Protein 4PSD (pdb70)

GO terms:
  GO:0050525 cutinase activity (F, IDA)

Organism: Hypocrea jecorina (strain ATCC 56765 / BCRC 32924 / NRRL 11460 / Rut C-30) (NCBI:txid1344414)

Solvent-accessible surface area: 9400 Å² total; per-residue (Å²): 150,79,21,56,54,118,101,0,28,66,46,6,73,154,84,13,16,81,46,52,53,4,84,68,0,28,113,97,5,32,93,4,0,62,61,5,10,98,114,32,58,7,58,22,69,37,111,46,111,35,18,64,1,0,0,0,1,0,19,0,8,14,9,18,41,14,1,0,0,2,3,0,5,18,0,13,76,17,0,64,113,45,5,55,120,84,76,24,2,6,44,2,4,110,14,85,2,36,32,138,33,19,106,89,8,2,82,112,13,0,67,77,0,5,74,40,0,103,65,12,18,137,91,25,101,121,16,43,0,0,0,0,0,6,6,0,0,0,4,0,0,6,16,0,0,69,72,9,92,57,70,22,0,90,118,2,11,0,0,0,0,0,0,0,16,58,117,71,132,91,5,31,69,30,78,68,80,70,24,40,46,19,30,40,147,45,1,33,2,7,141,61,22,45,59,4,61,96,38,4,4,16,0,0,103,28,1,101,90,0,1,64,53,0,38,84,39,1,43,86,160,137,197

CATH classification: 3.40.50.1820

InterPro domains:
  IPR000675 Cutinase/acetylxylan esterase [PF01083] (78-244)
  IPR000675 Cutinase/acetylxylan esterase [SM01110] (77-247)
  IPR011150 Cutinase, monofunctional [PR00129] (99-109)
  IPR011150 Cutinase, monofunctional [PR00129] (151-170)
  IPR011150 Cutinase, monofunctional [PR00129] (210-235)
  IPR011150 Cutinase, monofunctional [PTHR48250] (1-244)
  IPR029058 Alpha/Beta hydrolase fold [G3DSA:3.40.50.1820] (31-248)
  IPR029058 Alpha/Beta hydrolase fold [SSF53474] (70-244)
  IPR043579 Cutinase, aspartate and histidine active sites [PS00931] (212-229)
  IPR043580 Cutinase, serine active site [PS00155] (154-166)

Radius of gyration: 16.07 Å; Cα contacts (8 Å, |Δi|>4): 458; chains: 1; bounding box: 39×46×27 Å

Secondary structure (DSSP, 8-state):
----HHHHHHHHHTT--TTSBHHHHHHHHHHHHHHHHHHHT--S--BPPP-SEEEEEE--TT-STTTTTTTHHHHHHHHHHHHTTS-EEEEE------HHHHHHT-HHHHHHHHHHHHHHHHH-TTSEEEEEEETHHHHHHHHHHHHS-HHHHTTEEEEEEES-TTTTSPPTTS-GGGEEEE--TT-GGGGT--B--GGGS-GGGGHHHHHHHHGGGG-TT--

Nearest PDB structures (foldseek):
  4pse-assembly2_B  TM=8.880E-01  e=3.667E-41  Trichoderma reesei QM6a
  3qpc-assembly1_A  TM=8.872E-01  e=1.372E-15  Fusarium solani
  3qpd-assembly1_A  TM=8.984E-01  e=6.863E-15  Aspergillus oryzae
  3dd5-assembly1_A  TM=9.029E-01  e=1.356E-14  Colletotrichum gloeosporioides
  3dea-assembly1_A  TM=8.756E-01  e=2.519E-14  Colletotrichum gloeosporioides

B-factor: mean 22.93, std 13.64, range [7.97, 93.46]

Foldseek 3Di:
DADDLVVLLVQLVVQQPAFAFCVVRQVSLQVSQVVSCVVRVQDQEFQFQAWLAEEEEQEAANAPYQHRRQARSLLQVLLCVLQPPTDYGYHGQPDNSHPVCLVVQCQVLLVSVLVVLVVSCVVCVNHAYEYEYAHVRLSSQLNVQVVDALVSQVSHLAYEYELHLCQPDARHSHDSLRYHYHHDDPQVSNVNGRGGHSSSRSNSVCSNVSSVSRVVSSDPPDD

Structure (mmCIF, N/CA/C/O backbone):
data_4PSD
#
_entry.id   4PSD
#
_cell.length_a   148.930
_cell.length_b   148.930
_cell.length_c   29.145
_cell.angle_alpha   90.00
_cell.angle_beta   90.00
_cell.angle_gamma   120.00
#
_symmetry.space_group_name_H-M   'P 61'
#
loop_
_entity.id
_entity.type
_entity.pdbx_description
1 polymer 'Carbohydrate esterase family 5'
2 water water
#
loop_
_atom_site.group_PDB
_atom_site.id
_atom_site.type_symbol
_atom_site.label_atom_id
_atom_site.label_alt_id
_atom_site.label_comp_id
_atom_site.label_asym_id
_atom_site.label_entity_id
_atom_site.label_seq_id
_atom_site.pdbx_PDB_ins_code
_atom_site.Cartn_x
_atom_site.Cartn_y
_atom_site.Cartn_z
_atom_site.occupancy
_atom_site.B_iso_or_equiv
_atom_site.auth_seq_id
_atom_site.auth_comp_id
_atom_site.auth_asym_id
_atom_site.auth_atom_id
_atom_site.pdbx_PDB_model_num
ATOM 1 N N . ASP A 1 30 ? 73.378 66.147 21.874 1.00 40.24 30 ASP A N 1
ATOM 2 C CA . ASP A 1 30 ? 72.707 66.607 20.662 1.00 40.29 30 ASP A CA 1
ATOM 3 C C . ASP A 1 30 ? 71.204 66.773 20.850 1.00 40.96 30 ASP A C 1
ATOM 4 O O . ASP A 1 30 ? 70.709 67.850 20.544 1.00 41.43 30 ASP A O 1
ATOM 6 N N . TRP A 1 31 ? 70.486 65.769 21.415 1.00 34.48 31 TRP A N 1
ATOM 7 C CA . TRP A 1 31 ? 69.047 65.945 21.677 1.00 32.10 31 TRP A CA 1
ATOM 8 C C . TRP A 1 31 ? 68.930 66.836 22.932 1.00 33.62 31 TRP A C 1
ATOM 9 O O . TRP A 1 31 ? 69.818 66.800 23.798 1.00 32.86 31 TRP A O 1
ATOM 20 N N . PRO A 1 32 ? 67.819 67.584 23.106 1.00 28.65 32 PRO A N 1
ATOM 21 C CA . PRO A 1 32 ? 67.648 68.370 24.339 1.00 27.86 32 PRO A CA 1
ATOM 22 C C . PRO A 1 32 ? 67.175 67.468 25.483 1.00 30.56 32 PRO A C 1
ATOM 23 O O . PRO A 1 32 ? 66.917 66.284 25.262 1.00 30.98 32 PRO A O 1
ATOM 27 N N . SER A 1 33 ? 66.999 68.033 26.691 1.00 26.18 33 SER A N 1
ATOM 28 C CA . SER A 1 33 ? 66.440 67.284 27.812 1.00 26.02 33 SER A CA 1
ATOM 29 C C . SER A 1 33 ? 64.922 67.145 27.524 1.00 29.90 33 SER A C 1
ATOM 30 O O . SER A 1 33 ? 64.401 67.845 26.644 1.00 28.50 33 SER A O 1
ATOM 33 N N . ILE A 1 34 ? 64.216 66.265 28.252 1.00 28.40 34 ILE A N 1
ATOM 34 C CA . ILE A 1 34 ? 62.763 66.128 28.060 1.00 28.46 34 ILE A CA 1
ATOM 35 C C . ILE A 1 34 ? 62.072 67.469 28.397 1.00 31.59 34 ILE A C 1
ATOM 36 O O . ILE A 1 34 ? 61.201 67.910 27.643 1.00 29.96 34 ILE A O 1
ATOM 41 N N . ASN A 1 35 ? 62.540 68.153 29.463 1.00 29.38 35 ASN A N 1
ATOM 42 C CA . ASN A 1 35 ? 62.013 69.459 29.884 1.00 29.32 35 ASN A CA 1
ATOM 43 C C . ASN A 1 35 ? 62.119 70.511 28.773 1.00 30.93 35 ASN A C 1
ATOM 44 O O . ASN A 1 35 ? 61.126 71.177 28.481 1.00 30.85 35 ASN A O 1
ATOM 49 N N . GLU A 1 36 ? 63.294 70.614 28.113 1.00 27.10 36 GLU A N 1
ATOM 50 C CA . GLU A 1 36 ? 63.523 71.548 27.005 1.00 26.76 36 GLU A CA 1
ATOM 51 C C . GLU A 1 36 ? 62.672 71.153 25.792 1.00 28.27 36 GLU A C 1
ATOM 52 O O . GLU A 1 36 ? 62.144 72.019 25.093 1.00 27.63 36 GLU A O 1
ATOM 58 N N . PHE A 1 37 ? 62.530 69.841 25.557 1.00 24.05 37 PHE A N 1
ATOM 59 C CA . PHE A 1 37 ? 61.721 69.326 24.450 1.00 22.59 37 PHE A CA 1
ATOM 60 C C . PHE A 1 37 ? 60.252 69.726 24.635 1.00 27.24 37 PHE A C 1
ATOM 61 O O . PHE A 1 37 ? 59.659 70.276 23.711 1.00 26.71 37 PHE A O 1
ATOM 69 N N . LEU A 1 38 ? 59.700 69.507 25.834 1.00 26.35 38 LEU A N 1
ATOM 70 C CA . LEU A 1 38 ? 58.310 69.856 26.145 1.00 28.05 38 LEU A CA 1
ATOM 71 C C . LEU A 1 38 ? 58.044 71.361 26.100 1.00 33.76 38 LEU A C 1
ATOM 72 O O . LEU A 1 38 ? 56.982 71.769 25.625 1.00 33.95 38 LEU A O 1
ATOM 77 N N . SER A 1 39 ? 59.029 72.187 26.522 1.00 30.84 39 SER A N 1
ATOM 78 C CA . SER A 1 39 ? 58.892 73.644 26.472 1.00 31.22 39 SER A CA 1
ATOM 79 C C . SER A 1 39 ? 58.814 74.151 25.022 1.00 34.40 39 SER A C 1
ATOM 80 O O . SER A 1 39 ? 58.043 75.071 24.742 1.00 33.53 39 SER A O 1
ATOM 83 N N . GLU A 1 40 ? 59.576 73.526 24.095 1.00 31.20 40 GLU A N 1
ATOM 84 C CA . GLU A 1 40 ? 59.523 73.905 22.685 1.00 31.39 40 GLU A CA 1
ATOM 85 C C . GLU A 1 40 ? 58.190 73.529 22.055 1.00 35.31 40 GLU A C 1
ATOM 86 O O . GLU A 1 40 ? 57.647 74.317 21.275 1.00 34.87 40 GLU A O 1
ATOM 92 N N . LEU A 1 41 ? 57.651 72.348 22.420 1.00 33.11 41 LEU A N 1
ATOM 93 C CA . LEU A 1 41 ? 56.347 71.863 21.943 1.00 33.50 41 LEU A CA 1
ATOM 94 C C . LEU A 1 41 ? 55.234 72.801 22.398 1.00 37.02 41 LEU A C 1
ATOM 95 O O . LEU A 1 41 ? 54.318 73.072 21.621 1.00 36.92 41 LEU A O 1
ATOM 100 N N . ALA A 1 42 ? 55.328 73.303 23.654 1.00 33.06 42 ALA A N 1
ATOM 101 C CA . ALA A 1 42 ? 54.348 74.207 24.273 1.00 32.37 42 ALA A CA 1
ATOM 102 C C . ALA A 1 42 ? 54.117 75.483 23.465 1.00 36.41 42 ALA A C 1
ATOM 103 O O . ALA A 1 42 ? 53.020 76.035 23.503 1.00 36.45 42 ALA A O 1
ATOM 105 N N . LYS A 1 43 ? 55.135 75.929 22.710 1.00 33.59 43 LYS A N 1
ATOM 106 C CA . LYS A 1 43 ? 55.059 77.131 21.873 1.00 33.65 43 LYS A CA 1
ATOM 107 C C . LYS A 1 43 ? 54.094 76.974 20.699 1.00 38.60 43 LYS A C 1
ATOM 108 O O . LYS A 1 43 ? 53.492 77.963 20.276 1.00 39.08 43 LYS A O 1
ATOM 114 N N . VAL A 1 44 ? 53.965 75.750 20.153 1.00 35.09 44 VAL A N 1
ATOM 115 C CA . VAL A 1 44 ? 53.148 75.524 18.955 1.00 35.00 44 VAL A CA 1
ATOM 116 C C . VAL A 1 44 ? 52.005 74.531 19.051 1.00 34.77 44 VAL A C 1
ATOM 117 O O . VAL A 1 44 ? 51.093 74.612 18.226 1.00 35.38 44 VAL A O 1
ATOM 121 N N . MET A 1 45 ? 52.068 73.558 19.976 1.00 27.10 45 MET A N 1
ATOM 122 C CA . MET A 1 45 ? 51.028 72.534 20.030 1.00 24.66 45 MET A CA 1
ATOM 123 C C . MET A 1 45 ? 49.624 73.079 20.312 1.00 26.47 45 MET A C 1
ATOM 124 O O . MET A 1 45 ? 49.436 73.846 21.266 1.00 25.30 45 MET A O 1
ATOM 129 N N . PRO A 1 46 ? 48.643 72.696 19.462 1.00 22.15 46 PRO A N 1
ATOM 130 C CA . PRO A 1 46 ? 47.272 73.218 19.603 1.00 22.47 46 PRO A CA 1
ATOM 131 C C . PRO A 1 46 ? 46.416 72.525 20.673 1.00 26.32 46 PRO A C 1
ATOM 132 O O . PRO A 1 46 ? 45.392 71.867 20.393 1.00 25.55 46 PRO A O 1
ATOM 136 N N . ILE A 1 47 ? 46.830 72.725 21.912 1.00 20.17 47 ILE A N 1
ATOM 137 C CA . ILE A 1 47 ? 46.188 72.204 23.111 1.00 19.21 47 ILE A CA 1
ATOM 138 C C . ILE A 1 47 ? 44.721 72.649 23.215 1.00 19.19 47 ILE A C 1
ATOM 139 O O . ILE A 1 47 ? 44.427 73.830 23.050 1.00 19.01 47 ILE A O 1
ATOM 144 N N . GLY A 1 48 ? 43.839 71.689 23.479 1.00 13.42 48 GLY A N 1
ATOM 145 C CA . GLY A 1 48 ? 42.416 71.933 23.691 1.00 12.50 48 GLY A CA 1
ATOM 146 C C . GLY A 1 48 ? 41.555 71.725 22.462 1.00 15.26 48 GLY A C 1
ATOM 147 O O . GLY A 1 48 ? 40.329 71.715 22.572 1.00 15.44 48 GLY A O 1
ATOM 148 N N . ASP A 1 49 ? 42.182 71.552 21.299 1.00 12.74 49 ASP A N 1
ATOM 149 C CA . ASP A 1 49 ? 41.466 71.313 20.038 1.00 12.67 49 ASP A CA 1
ATOM 150 C C . ASP A 1 49 ? 41.150 69.826 19.875 1.00 14.63 49 ASP A C 1
ATOM 151 O O . ASP A 1 49 ? 41.840 68.971 20.448 1.00 13.17 49 ASP A O 1
ATOM 156 N N . THR A 1 50 ? 40.154 69.502 19.028 1.00 11.83 50 THR A N 1
ATOM 157 C CA . THR A 1 50 ? 39.910 68.104 18.681 1.00 11.86 50 THR A CA 1
ATOM 158 C C . THR A 1 50 ? 41.024 67.702 17.703 1.00 13.49 50 THR A C 1
ATOM 159 O O . THR A 1 50 ? 41.631 68.566 17.047 1.00 12.11 50 THR A O 1
ATOM 163 N N . ILE A 1 51 ? 41.277 66.393 17.572 1.00 11.10 51 ILE A N 1
ATOM 164 C CA . ILE A 1 51 ? 42.309 65.922 16.636 1.00 10.80 51 ILE A CA 1
ATOM 165 C C . ILE A 1 51 ? 42.054 66.419 15.199 1.00 12.75 51 ILE A C 1
ATOM 166 O O . ILE A 1 51 ? 42.995 66.813 14.511 1.00 13.10 51 ILE A O 1
ATOM 171 N N . THR A 1 52 ? 40.770 66.472 14.782 1.00 11.29 52 THR A N 1
ATOM 172 C CA . THR A 1 52 ? 40.445 66.960 13.429 1.00 10.56 52 THR A CA 1
ATOM 173 C C . THR A 1 52 ? 40.910 68.400 13.254 1.00 13.98 52 THR A C 1
ATOM 174 O O . THR A 1 52 ? 41.513 68.728 12.232 1.00 15.05 52 THR A O 1
ATOM 178 N N . ALA A 1 53 ? 40.585 69.281 14.221 1.00 12.12 53 ALA A N 1
ATOM 179 C CA . ALA A 1 53 ? 40.975 70.688 14.088 1.00 12.50 53 ALA A CA 1
ATOM 180 C C . ALA A 1 53 ? 42.479 70.893 14.271 1.00 16.48 53 ALA A C 1
ATOM 181 O O . ALA A 1 53 ? 43.048 71.826 13.715 1.00 17.34 53 ALA A O 1
ATOM 183 N N . ALA A 1 54 ? 43.114 70.011 15.039 1.00 13.50 54 ALA A N 1
ATOM 184 C CA . ALA A 1 54 ? 44.535 70.126 15.386 1.00 13.76 54 ALA A CA 1
ATOM 185 C C . ALA A 1 54 ? 45.502 69.448 14.422 1.00 16.08 54 ALA A C 1
ATOM 186 O O . ALA A 1 54 ? 46.694 69.733 14.479 1.00 13.86 54 ALA A O 1
ATOM 188 N N . CYS A 1 55 ? 44.997 68.530 13.595 1.00 14.70 55 CYS A N 1
ATOM 189 C CA . CYS A 1 55 ? 45.820 67.653 12.749 1.00 15.43 55 CYS A CA 1
ATOM 190 C C . CYS A 1 55 ? 47.017 68.304 12.062 1.00 16.51 55 CYS A C 1
ATOM 191 O O . CYS A 1 55 ? 48.162 67.905 12.320 1.00 15.58 55 CYS A O 1
AT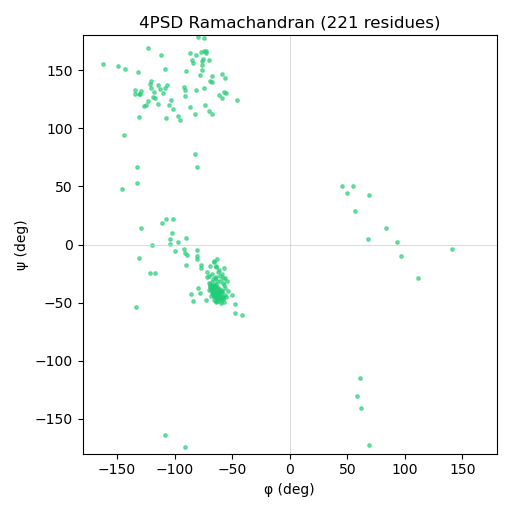OM 194 N N . ASP A 1 56 ? 46.768 69.306 11.209 1.00 15.40 56 ASP A N 1
ATOM 195 C CA . ASP A 1 56 ? 47.867 69.937 10.480 1.00 15.39 56 ASP A CA 1
ATOM 196 C C . ASP A 1 56 ? 48.839 70.687 11.387 1.00 17.90 56 ASP A C 1
ATOM 197 O O . ASP A 1 56 ? 50.048 70.664 11.136 1.00 16.58 56 ASP A O 1
ATOM 202 N N . LEU A 1 57 ? 48.321 71.317 12.476 1.00 15.34 57 LEU A N 1
ATOM 203 C CA . LEU A 1 57 ? 49.191 72.025 13.413 1.00 15.97 57 LEU A CA 1
ATOM 204 C C . LEU A 1 57 ? 50.059 71.042 14.202 1.00 17.49 57 LEU A C 1
ATOM 205 O O . LEU A 1 57 ? 51.221 71.339 14.462 1.00 17.74 57 LEU A O 1
ATOM 210 N N . ILE A 1 58 ? 49.510 69.865 14.543 1.00 13.60 58 ILE A N 1
ATOM 211 C CA . ILE A 1 58 ? 50.283 68.831 15.252 1.00 13.48 58 ILE A CA 1
ATOM 212 C C . ILE A 1 58 ? 51.426 68.347 14.349 1.00 15.95 58 ILE A C 1
ATOM 213 O O . ILE A 1 58 ? 52.589 68.298 14.778 1.00 15.37 58 ILE A O 1
ATOM 218 N N . SER A 1 59 ? 51.090 68.009 13.097 1.00 13.53 59 SER A N 1
ATOM 219 C CA . SER A 1 59 ? 52.066 67.548 12.106 1.00 14.34 59 SER A CA 1
ATOM 220 C C . SER A 1 59 ? 53.173 68.588 11.907 1.00 17.93 59 SER A C 1
ATOM 221 O O . SER A 1 59 ? 54.355 68.245 11.990 1.00 17.20 59 SER A O 1
ATOM 224 N N . ASP A 1 60 ? 52.796 69.871 11.696 1.00 15.93 60 ASP A N 1
ATOM 225 C CA . ASP A 1 60 ? 53.800 70.936 11.517 1.00 17.21 60 ASP A CA 1
ATOM 226 C C . ASP A 1 60 ? 54.661 71.137 12.748 1.00 19.27 60 ASP A C 1
ATOM 227 O O . ASP A 1 60 ? 55.879 71.306 12.613 1.00 19.23 60 ASP A O 1
ATOM 232 N N . GLY A 1 61 ? 54.033 71.103 13.926 1.00 16.61 61 GLY A N 1
ATOM 233 C CA . GLY A 1 61 ? 54.718 71.290 15.203 1.00 16.29 61 GLY A CA 1
ATOM 234 C C . GLY A 1 61 ? 55.733 70.191 15.454 1.00 18.41 61 GLY A C 1
ATOM 235 O O . GLY A 1 61 ? 56.860 70.459 15.885 1.00 18.82 61 GLY A O 1
ATOM 236 N N . GLU A 1 62 ? 55.340 68.942 15.160 1.00 14.71 62 GLU A N 1
ATOM 237 C CA . GLU A 1 62 ? 56.244 67.802 15.322 1.00 14.28 62 GLU A CA 1
ATOM 238 C C . GLU A 1 62 ? 57.423 67.909 14.362 1.00 17.88 62 GLU A C 1
ATOM 239 O O . GLU A 1 62 ? 58.570 67.731 14.779 1.00 18.23 62 GLU A O 1
ATOM 245 N N . ASP A 1 63 ? 57.146 68.241 13.083 1.00 15.45 63 ASP A N 1
ATOM 246 C CA . ASP A 1 63 ? 58.196 68.425 12.082 1.00 15.70 63 ASP A CA 1
ATOM 247 C C . ASP A 1 63 ? 59.186 69.518 12.465 1.00 22.22 63 ASP A C 1
ATOM 248 O O . ASP A 1 63 ? 60.394 69.337 12.278 1.00 20.89 63 ASP A O 1
ATOM 253 N N . ALA A 1 64 ? 58.678 70.640 13.022 1.00 20.60 64 ALA A N 1
ATOM 254 C CA . ALA A 1 64 ? 59.542 71.747 13.432 1.00 22.11 64 ALA A CA 1
ATOM 255 C C . ALA A 1 64 ? 60.438 71.347 14.605 1.00 25.66 64 ALA A C 1
ATOM 256 O O . ALA A 1 64 ? 61.639 71.624 14.559 1.00 25.97 64 ALA A O 1
ATOM 258 N N . ALA A 1 65 ? 59.880 70.624 15.606 1.00 21.65 65 ALA A N 1
ATOM 259 C CA . ALA A 1 65 ? 60.641 70.126 16.756 1.00 22.19 65 ALA A CA 1
ATOM 260 C C . ALA A 1 65 ? 61.691 69.101 16.285 1.00 24.46 65 ALA A C 1
ATOM 261 O O . ALA A 1 65 ? 62.842 69.152 16.723 1.00 23.12 65 ALA A O 1
ATOM 263 N N . ALA A 1 66 ? 61.310 68.213 15.343 1.00 19.76 66 ALA A N 1
ATOM 264 C CA . ALA A 1 66 ? 62.235 67.216 14.802 1.00 19.53 66 ALA A CA 1
ATOM 265 C C . ALA A 1 66 ? 63.426 67.873 14.109 1.00 23.61 66 ALA A C 1
ATOM 266 O O . ALA A 1 66 ? 64.562 67.465 14.337 1.00 22.58 66 ALA A O 1
ATOM 268 N N . SER A 1 67 ? 63.169 68.893 13.275 1.00 21.57 67 SER A N 1
ATOM 269 C CA . SER A 1 67 ? 64.221 69.600 12.539 1.00 22.92 67 SER A CA 1
ATOM 270 C C . SER A 1 67 ? 65.135 70.388 13.474 1.00 28.72 67 SER A C 1
ATOM 271 O O . SER A 1 67 ? 66.354 70.369 13.292 1.00 29.54 67 SER A O 1
ATOM 274 N N . LEU A 1 68 ? 64.549 71.066 14.473 1.00 25.93 68 LEU A N 1
ATOM 275 C CA . LEU A 1 68 ? 65.281 71.874 15.440 1.00 26.73 68 LEU A CA 1
ATOM 276 C C . LEU A 1 68 ? 66.220 71.021 16.292 1.00 30.00 68 LEU A C 1
ATOM 277 O O . LEU A 1 68 ? 67.396 71.363 16.438 1.00 29.71 68 LEU A O 1
ATOM 282 N N . PHE A 1 69 ? 65.699 69.910 16.832 1.00 25.19 69 PHE A N 1
ATOM 283 C CA . PHE A 1 69 ? 66.438 69.031 17.729 1.00 23.97 69 PHE A CA 1
ATOM 284 C C . PHE A 1 69 ? 67.201 67.871 17.091 1.00 25.18 69 PHE A C 1
ATOM 285 O O . PHE A 1 69 ? 67.946 67.189 17.793 1.00 25.35 69 PHE A O 1
ATOM 293 N N . GLY A 1 70 ? 67.022 67.650 15.793 1.00 21.06 70 GLY A N 1
ATOM 294 C CA . GLY A 1 70 ? 67.673 66.540 15.107 1.00 20.70 70 GLY A CA 1
ATOM 295 C C . GLY A 1 70 ? 67.111 65.198 15.547 1.00 23.46 70 GLY A C 1
ATOM 296 O O . GLY A 1 70 ? 67.864 64.248 15.792 1.00 23.06 70 GLY A O 1
ATOM 297 N N . ILE A 1 71 ? 65.777 65.117 15.686 1.00 18.28 71 ILE A N 1
ATOM 298 C CA . ILE A 1 71 ? 65.116 63.876 16.111 1.00 17.64 71 ILE A CA 1
ATOM 299 C C . ILE A 1 71 ? 64.498 63.245 14.872 1.00 20.13 71 ILE A C 1
ATOM 300 O O . ILE A 1 71 ? 63.714 63.893 14.178 1.00 19.82 71 ILE A O 1
ATOM 305 N N . SER A 1 72 ? 64.858 61.985 14.588 1.00 15.78 72 SER A N 1
ATOM 306 C CA . SER A 1 72 ? 64.328 61.281 13.427 1.00 15.56 72 SER A CA 1
ATOM 307 C C . SER A 1 72 ? 62.880 60.858 13.672 1.00 16.88 72 SER A C 1
ATOM 308 O O . SER A 1 72 ? 62.551 60.316 14.733 1.00 17.87 72 SER A O 1
ATOM 311 N N . GLU A 1 73 ? 62.029 61.095 12.670 1.00 13.45 73 GLU A N 1
ATOM 312 C CA . GLU A 1 73 ? 60.622 60.709 12.721 1.00 12.81 73 GLU A CA 1
ATOM 313 C C . GLU A 1 73 ? 60.340 59.461 11.872 1.00 13.73 73 GLU A C 1
ATOM 314 O O . GLU A 1 73 ? 59.184 59.043 11.775 1.00 12.67 73 GLU A O 1
ATOM 320 N N . THR A 1 74 ? 61.395 58.848 11.286 1.00 13.02 74 THR A N 1
ATOM 321 C CA . THR A 1 74 ? 61.258 57.645 10.467 1.00 12.18 74 THR A CA 1
ATOM 322 C C . THR A 1 74 ? 62.330 56.653 10.868 1.00 14.68 74 THR A C 1
ATOM 323 O O . THR A 1 74 ? 63.507 57.010 10.945 1.00 15.17 74 THR A O 1
ATOM 327 N N . GLU A 1 75 ? 61.914 55.414 11.137 1.00 10.62 75 GLU A N 1
ATOM 328 C CA . GLU A 1 75 ? 62.797 54.317 11.501 1.00 10.83 75 GLU A CA 1
ATOM 329 C C . GLU A 1 75 ? 62.484 53.104 10.649 1.00 12.69 75 GLU A C 1
ATOM 330 O O . GLU A 1 75 ? 61.324 52.701 10.525 1.00 12.18 75 GLU A O 1
ATOM 336 N N . ASN A 1 76 ? 63.524 52.525 10.055 1.00 11.87 76 ASN A N 1
ATOM 337 C CA . ASN A 1 76 ? 63.392 51.316 9.226 1.00 12.15 76 ASN A CA 1
ATOM 338 C C . ASN A 1 76 ? 64.648 50.461 9.407 1.00 16.29 76 ASN A C 1
ATOM 339 O O . ASN A 1 76 ? 65.244 50.006 8.426 1.00 16.83 76 ASN A O 1
ATOM 344 N N . ASP A 1 77 ? 65.067 50.250 10.655 1.00 12.41 77 ASP A N 1
ATOM 345 C CA . ASP A 1 77 ? 66.282 49.474 10.902 1.00 12.23 77 ASP A CA 1
ATOM 346 C C . ASP A 1 77 ? 66.111 48.013 10.587 1.00 16.21 77 ASP A C 1
ATOM 347 O O . ASP A 1 77 ? 65.014 47.475 10.716 1.00 15.70 77 ASP A O 1
ATOM 352 N N . PRO A 1 78 ? 67.224 47.297 10.346 1.00 15.28 78 PRO A N 1
ATOM 353 C CA . PRO A 1 78 ? 67.127 45.831 10.324 1.00 16.17 78 PRO A CA 1
ATOM 354 C C . PRO A 1 78 ? 66.939 45.370 11.787 1.00 19.40 78 PRO A C 1
ATOM 355 O O . PRO A 1 78 ? 67.161 46.147 12.727 1.00 17.83 78 PRO A O 1
ATOM 359 N N . CYS A 1 79 ? 66.517 44.127 11.986 1.00 18.39 79 CYS A N 1
ATOM 360 C CA . CYS A 1 79 ? 66.350 43.586 13.337 1.00 19.34 79 CYS A CA 1
ATOM 361 C C . CYS A 1 79 ? 67.638 43.683 14.139 1.00 22.49 79 CYS A C 1
ATOM 362 O O . CYS A 1 79 ? 68.736 43.489 13.598 1.00 21.78 79 CYS A O 1
ATOM 365 N N . GLY A 1 80 ? 67.496 43.970 15.431 1.00 18.02 80 GLY A N 1
ATOM 366 C CA . GLY A 1 80 ? 68.626 43.973 16.346 1.00 17.68 80 GLY A CA 1
ATOM 367 C C . GLY A 1 80 ? 68.497 42.762 17.255 1.00 18.02 80 GLY A C 1
ATOM 368 O O . GLY A 1 80 ? 67.717 41.850 16.961 1.00 16.31 80 GLY A O 1
ATOM 369 N N . ASP A 1 81 ? 69.236 42.746 18.374 1.00 16.80 81 ASP A N 1
ATOM 370 C CA . ASP A 1 81 ? 69.073 41.704 19.398 1.00 16.60 81 ASP A CA 1
ATOM 371 C C . ASP A 1 81 ? 67.615 41.812 19.891 1.00 17.50 81 ASP A C 1
ATOM 372 O O . ASP A 1 81 ? 66.955 40.801 20.159 1.00 16.64 81 ASP A O 1
ATOM 377 N N . VAL A 1 82 ? 67.134 43.060 20.009 1.00 13.53 82 VAL A N 1
ATOM 378 C CA . VAL A 1 82 ? 65.758 43.401 20.345 1.00 12.69 82 VAL A CA 1
ATOM 379 C C . VAL A 1 82 ? 65.262 44.232 19.161 1.00 14.13 82 VAL A C 1
ATOM 380 O O . VAL A 1 82 ? 66.023 45.054 18.634 1.00 14.29 82 VAL A O 1
ATOM 384 N N . THR A 1 83 ? 64.004 44.030 18.747 1.00 12.05 83 THR A N 1
ATOM 385 C CA . THR A 1 83 ? 63.407 44.791 17.655 1.00 12.00 83 THR A CA 1
ATOM 386 C C . THR A 1 83 ? 62.069 45.324 18.141 1.00 14.66 83 THR A C 1
ATOM 387 O O . THR A 1 83 ? 61.278 44.579 18.734 1.00 13.35 83 THR A O 1
ATOM 391 N N . VAL A 1 84 ? 61.829 46.615 17.920 1.00 11.32 84 VAL A N 1
ATOM 392 C CA . VAL A 1 84 ? 60.543 47.225 18.259 1.00 10.90 84 VAL A CA 1
ATOM 393 C C . VAL A 1 84 ? 59.829 47.567 16.963 1.00 12.64 84 VAL A C 1
ATOM 394 O O . VAL A 1 84 ? 60.434 48.191 16.083 1.00 12.75 84 VAL A O 1
ATOM 398 N N . LEU A 1 85 ? 58.558 47.163 16.850 1.00 10.36 85 LEU A N 1
ATOM 399 C CA . LEU A 1 85 ? 57.661 47.573 15.772 1.00 11.21 85 LEU A CA 1
ATOM 400 C C . LEU A 1 85 ? 56.799 48.645 16.443 1.00 13.56 85 LEU A C 1
ATOM 401 O O . LEU A 1 85 ? 56.111 48.340 17.425 1.00 12.02 85 LEU A O 1
ATOM 406 N N . PHE A 1 86 ? 56.876 49.901 15.970 1.00 9.23 86 PHE A N 1
ATOM 407 C CA . PHE A 1 86 ? 56.183 51.019 16.620 1.00 8.97 86 PHE A CA 1
ATOM 408 C C . PHE A 1 86 ? 55.169 51.664 15.698 1.00 11.54 86 PHE A C 1
ATOM 409 O O . PHE A 1 86 ? 55.543 52.094 14.599 1.00 9.84 86 PHE A O 1
ATOM 417 N N . ALA A 1 87 ? 53.917 51.786 16.154 1.00 9.94 87 ALA A N 1
ATOM 418 C CA . ALA A 1 87 ? 52.851 52.447 15.395 1.00 9.69 87 ALA A CA 1
ATOM 419 C C . ALA A 1 87 ? 52.605 53.819 16.035 1.00 11.75 87 ALA A C 1
ATOM 420 O O . ALA A 1 87 ? 52.304 53.915 17.235 1.00 9.16 87 ALA A O 1
ATOM 422 N N . ARG A 1 88 ? 52.800 54.868 15.248 1.00 10.10 88 ARG A N 1
ATOM 423 C CA . ARG A 1 88 ? 52.717 56.249 15.712 1.00 9.88 88 ARG A CA 1
ATOM 424 C C . ARG A 1 88 ? 51.292 56.732 15.947 1.00 10.86 88 ARG A C 1
ATOM 425 O O . ARG A 1 88 ? 50.325 56.013 15.674 1.00 10.23 88 ARG A O 1
ATOM 433 N N . GLY A 1 89 ? 51.172 57.977 16.419 1.00 9.69 89 GLY A N 1
ATOM 434 C CA . GLY A 1 89 ? 49.890 58.605 16.700 1.00 9.91 89 GLY A CA 1
ATOM 435 C C . GLY A 1 89 ? 49.269 59.287 15.492 1.00 11.77 89 GLY A C 1
ATOM 436 O O . GLY A 1 89 ? 49.949 59.559 14.481 1.00 11.58 89 GLY A O 1
ATOM 437 N N . THR A 1 90 ? 47.987 59.596 15.597 1.00 10.54 90 THR A N 1
ATOM 438 C CA . THR A 1 90 ? 47.242 60.285 14.535 1.00 10.34 90 THR A CA 1
ATOM 439 C C . THR A 1 90 ? 47.939 61.598 14.166 1.00 14.07 90 THR A C 1
ATOM 440 O O . THR A 1 90 ? 48.289 62.396 15.043 1.00 14.09 90 THR A O 1
ATOM 444 N N . CYS A 1 91 ? 48.143 61.806 12.855 1.00 13.12 91 CYS A N 1
ATOM 445 C CA . CYS A 1 91 ? 48.807 62.995 12.301 1.00 13.61 91 CYS A CA 1
ATOM 446 C C . CYS A 1 91 ? 50.302 63.111 12.620 1.00 14.67 91 CYS A C 1
ATOM 447 O O . CYS A 1 91 ? 50.918 64.101 12.234 1.00 16.70 91 CYS A O 1
ATOM 450 N N . ASP A 1 92 ? 50.897 62.108 13.272 1.00 10.99 92 ASP A N 1
ATOM 451 C CA . ASP A 1 92 ? 52.329 62.164 13.517 1.00 10.47 92 ASP A CA 1
ATOM 452 C C . ASP A 1 92 ? 53.068 62.047 12.164 1.00 14.41 92 ASP A C 1
ATOM 453 O O . ASP A 1 92 ? 52.725 61.181 11.344 1.00 13.31 92 ASP A O 1
ATOM 458 N N . PRO A 1 93 ? 54.153 62.811 11.952 1.00 12.71 93 PRO A N 1
ATOM 459 C CA . PRO A 1 93 ? 54.921 62.657 10.703 1.00 12.89 93 PRO A CA 1
ATOM 460 C C . PRO A 1 93 ? 55.732 61.356 10.671 1.00 14.01 93 PRO A C 1
ATOM 461 O O . PRO A 1 93 ? 55.939 60.691 11.698 1.00 12.61 93 PRO A O 1
ATOM 465 N N . GLY A 1 94 ? 56.216 61.015 9.478 1.00 13.49 94 GLY A N 1
ATOM 466 C CA . GLY A 1 94 ? 57.066 59.846 9.251 1.00 11.77 94 GLY A CA 1
ATOM 467 C C . GLY A 1 94 ? 56.392 58.540 9.593 1.00 12.70 94 GLY A C 1
ATOM 468 O O . GLY A 1 94 ? 55.200 58.372 9.293 1.00 12.65 94 GLY A O 1
ATOM 469 N N . ASN A 1 95 ? 57.146 57.594 10.194 1.00 10.65 95 ASN A N 1
ATOM 470 C CA . ASN A 1 95 ? 56.537 56.335 10.633 1.00 10.03 95 ASN A CA 1
ATOM 471 C C . ASN A 1 95 ? 56.667 56.105 12.151 1.00 12.22 95 ASN A C 1
ATOM 472 O O . ASN A 1 95 ? 56.218 55.087 12.642 1.00 12.49 95 ASN A O 1
ATOM 477 N N . VAL A 1 96 ? 57.301 57.044 12.882 1.00 10.29 96 VAL A N 1
ATOM 478 C CA . VAL A 1 96 ? 57.370 56.950 14.349 1.00 9.64 96 VAL A CA 1
ATOM 479 C C . VAL A 1 96 ? 56.974 58.252 15.073 1.00 11.75 96 VAL A C 1
ATOM 480 O O . VAL A 1 96 ? 56.843 58.218 16.297 1.00 12.65 96 VAL A O 1
ATOM 484 N N . GLY A 1 97 ? 56.840 59.370 14.357 1.00 10.45 97 GLY A N 1
ATOM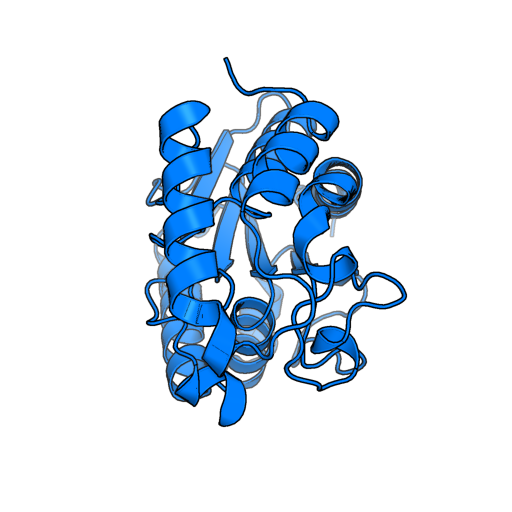 485 C CA . GLY A 1 97 ? 56.532 60.654 14.985 1.00 10.66 97 GLY A CA 1
ATOM 486 C C . GLY A 1 97 ? 57.708 61.162 15.818 1.00 14.31 97 GLY A C 1
ATOM 487 O O . GLY A 1 97 ? 58.795 60.579 15.791 1.00 13.89 97 GLY A O 1
ATOM 488 N N . VAL A 1 98 ? 57.492 62.251 16.576 1.00 13.35 98 VAL A N 1
ATOM 489 C CA . VAL A 1 98 ? 58.569 62.835 17.388 1.00 13.82 98 VAL A CA 1
ATOM 490 C C . VAL A 1 98 ? 58.261 62.794 18.892 1.00 16.33 98 VAL A C 1
ATOM 491 O O . VAL A 1 98 ? 59.176 62.889 19.705 1.00 16.43 98 VAL A O 1
ATOM 495 N N . LEU A 1 99 ? 56.977 62.736 19.257 1.00 12.90 99 LEU A N 1
ATOM 496 C CA . LEU A 1 99 ? 56.571 62.939 20.639 1.00 13.23 99 LEU A CA 1
ATOM 497 C C . LEU A 1 99 ? 56.937 61.876 21.629 1.00 16.30 99 LEU A C 1
ATOM 498 O O . LEU A 1 99 ? 57.176 62.191 22.797 1.00 16.36 99 LEU A O 1
ATOM 503 N N . VAL A 1 100 ? 56.891 60.609 21.208 1.00 11.93 100 VAL A N 1
ATOM 504 C CA . VAL A 1 100 ? 56.999 59.493 22.133 1.00 13.06 100 VAL A CA 1
ATOM 505 C C . VAL A 1 100 ? 57.972 58.436 21.648 1.00 13.94 100 VAL A C 1
ATOM 506 O O . VAL A 1 100 ? 58.848 58.024 22.406 1.00 13.45 100 VAL A O 1
ATOM 510 N N . GLY A 1 101 ? 57.762 57.952 20.423 1.00 11.71 101 GLY A N 1
ATOM 511 C CA . GLY A 1 101 ? 58.579 56.867 19.900 1.00 10.69 101 GLY A CA 1
ATOM 512 C C . GLY A 1 101 ? 60.074 57.070 20.095 1.00 11.76 101 GLY A C 1
ATOM 513 O O . GLY A 1 101 ? 60.727 56.257 20.748 1.00 11.91 101 GLY A O 1
ATOM 514 N N . PRO A 1 102 ? 60.641 58.161 19.550 1.00 10.46 102 PRO A N 1
ATOM 515 C CA . PRO A 1 102 ? 62.108 58.354 19.637 1.00 10.15 102 PRO A CA 1
ATOM 516 C C . PRO A 1 102 ? 62.656 58.284 21.056 1.00 12.38 102 PRO A C 1
ATOM 517 O O . PRO A 1 102 ? 63.691 57.650 21.285 1.00 12.46 102 PRO A O 1
ATOM 521 N N . TRP A 1 103 ? 61.924 58.870 22.013 1.00 11.83 103 TRP A N 1
ATOM 522 C CA . TRP A 1 103 ? 62.322 58.855 23.418 1.00 13.13 103 TRP A CA 1
ATOM 523 C C . TRP A 1 103 ? 62.298 57.444 23.990 1.00 14.75 103 TRP A C 1
ATOM 524 O O . TRP A 1 103 ? 63.222 57.041 24.703 1.00 13.76 103 TRP A O 1
ATOM 535 N N . PHE A 1 104 ? 61.234 56.685 23.671 1.00 11.03 104 PHE A N 1
ATOM 536 C CA . PHE A 1 104 ? 61.136 55.292 24.102 1.00 10.35 104 PHE A CA 1
ATOM 537 C C . PHE A 1 104 ? 62.285 54.458 23.517 1.00 13.00 104 PHE A C 1
ATOM 538 O O . PHE A 1 104 ? 62.881 53.658 24.245 1.00 12.22 104 PHE A O 1
ATOM 546 N N . PHE A 1 105 ? 62.623 54.660 22.218 1.00 9.86 105 PHE A N 1
ATOM 547 C CA . PHE A 1 105 ? 63.712 53.886 21.612 1.00 9.82 105 PHE A CA 1
ATOM 548 C C . PHE A 1 105 ? 65.044 54.191 22.286 1.00 13.43 105 PHE A C 1
ATOM 549 O O . PHE A 1 105 ? 65.804 53.275 22.566 1.00 13.58 105 PHE A O 1
ATOM 557 N N . ASP A 1 106 ? 65.306 55.480 22.561 1.00 12.14 106 ASP A N 1
ATOM 558 C CA . ASP A 1 106 ? 66.586 55.848 23.200 1.00 11.95 106 ASP A CA 1
ATOM 559 C C . ASP A 1 106 ? 66.658 55.266 24.610 1.00 13.82 106 ASP A C 1
ATOM 560 O O . ASP A 1 106 ? 67.658 54.624 24.958 1.00 13.57 106 ASP A O 1
ATOM 565 N N . SER A 1 107 ? 65.558 55.382 25.373 1.00 10.95 107 SER A N 1
ATOM 566 C CA . SER A 1 107 ? 65.553 54.816 26.730 1.00 10.82 107 SER A CA 1
ATOM 567 C C . SER A 1 107 ? 65.743 53.304 26.705 1.00 13.60 107 SER A C 1
ATOM 568 O O . SER A 1 107 ? 66.472 52.748 27.544 1.00 13.80 107 SER A O 1
ATOM 571 N N . LEU A 1 108 ? 65.062 52.629 25.759 1.00 11.11 108 LEU A N 1
ATOM 572 C CA . LEU A 1 108 ? 65.176 51.184 25.661 1.00 11.01 108 LEU A CA 1
ATOM 573 C C . LEU A 1 108 ? 66.595 50.786 25.290 1.00 14.25 108 LEU A C 1
ATOM 574 O O . LEU A 1 108 ? 67.146 49.868 25.900 1.00 13.81 108 LEU A O 1
ATOM 579 N N . GLN A 1 109 ? 67.203 51.486 24.309 1.00 12.53 109 GLN A N 1
ATOM 580 C CA . GLN A 1 109 ? 68.586 51.150 23.944 1.00 13.28 109 GLN A CA 1
ATOM 581 C C . GLN A 1 109 ? 69.527 51.319 25.160 1.00 16.94 109 GLN A C 1
ATOM 582 O O . GLN A 1 109 ? 70.374 50.459 25.415 1.00 17.44 109 GLN A O 1
ATOM 588 N N . THR A 1 110 ? 69.360 52.416 25.909 1.00 14.49 110 THR A N 1
ATOM 589 C CA . THR A 1 110 ? 70.160 52.663 27.115 1.00 15.48 110 THR A CA 1
ATOM 590 C C . THR A 1 110 ? 69.991 51.522 28.132 1.00 19.16 110 THR A C 1
ATOM 591 O O . THR A 1 110 ? 70.985 50.998 28.665 1.00 19.65 110 THR A O 1
ATOM 595 N N . ALA A 1 111 ? 68.742 51.112 28.371 1.00 15.00 111 ALA A N 1
ATOM 596 C CA . ALA A 1 111 ? 68.447 50.058 29.336 1.00 14.73 111 ALA A CA 1
ATOM 597 C C . ALA A 1 111 ? 68.975 48.684 28.892 1.00 18.85 111 ALA A C 1
ATOM 598 O O . ALA A 1 111 ? 69.259 47.826 29.739 1.00 20.64 111 ALA A O 1
ATOM 600 N N . LEU A 1 112 ? 69.135 48.478 27.571 1.00 15.80 112 LEU A N 1
ATOM 601 C CA . LEU A 1 112 ? 69.635 47.220 27.002 1.00 15.83 112 LEU A CA 1
ATOM 602 C C . LEU A 1 112 ? 71.160 47.076 27.045 1.00 21.70 112 LEU A C 1
ATOM 603 O O . LEU A 1 112 ? 71.674 45.996 26.743 1.00 20.41 112 LEU A O 1
ATOM 608 N N . GLY A 1 113 ? 71.851 48.161 27.387 1.00 21.63 113 GLY A N 1
ATOM 609 C CA . GLY A 1 113 ? 73.307 48.182 27.493 1.00 22.66 113 GLY A CA 1
ATOM 610 C C . GLY A 1 113 ? 73.986 47.863 26.180 1.00 27.57 113 GLY A C 1
ATOM 611 O O . GLY A 1 113 ? 73.831 48.606 25.203 1.00 28.39 113 GLY A O 1
ATOM 612 N N . SER A 1 114 ? 74.699 46.727 26.139 1.00 24.56 114 SER A N 1
ATOM 613 C CA . SER A 1 114 ? 75.443 46.278 24.956 1.00 24.42 114 SER A CA 1
ATOM 614 C C . SER A 1 114 ? 74.605 45.664 23.855 1.00 28.06 114 SER A C 1
ATOM 615 O O . SER A 1 114 ? 75.073 45.601 22.718 1.00 28.54 114 SER A O 1
ATOM 618 N N . ARG A 1 115 ? 73.374 45.190 24.180 1.00 22.77 115 ARG A N 1
ATOM 619 C CA . ARG A 1 115 ? 72.480 44.587 23.194 1.00 21.13 115 ARG A CA 1
ATOM 620 C C . ARG A 1 115 ? 72.013 45.652 22.208 1.00 23.15 115 ARG A C 1
ATOM 621 O O . ARG A 1 115 ? 71.830 46.806 22.611 1.00 23.68 115 ARG A O 1
ATOM 629 N N . THR A 1 116 ? 71.832 45.282 20.937 1.00 16.62 116 THR A N 1
ATOM 630 C CA . THR A 1 116 ? 71.395 46.266 19.939 1.00 15.29 116 THR A CA 1
ATOM 631 C C . THR A 1 116 ? 69.888 46.310 19.845 1.00 17.44 116 THR A C 1
ATOM 632 O O . THR A 1 116 ? 69.219 45.281 19.977 1.00 17.80 116 THR A O 1
ATOM 636 N N . LEU A 1 117 ? 69.372 47.489 19.524 1.00 15.34 117 LEU A N 1
ATOM 637 C CA . LEU A 1 117 ? 67.961 47.699 19.310 1.00 14.21 117 LEU A CA 1
ATOM 638 C C . LEU A 1 117 ? 67.750 48.133 17.867 1.00 16.65 117 LEU A C 1
ATOM 639 O O . LEU A 1 117 ? 68.362 49.114 17.423 1.00 16.59 117 LEU A O 1
ATOM 644 N N . GLY A 1 118 ? 66.877 47.424 17.162 1.00 13.09 118 GLY A N 1
ATOM 645 C CA . GLY A 1 118 ? 66.453 47.795 15.821 1.00 12.83 118 GLY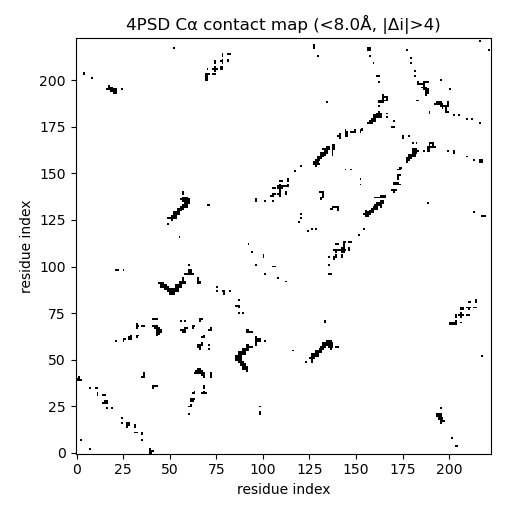 A CA 1
ATOM 646 C C . GLY A 1 118 ? 65.023 48.285 15.924 1.00 15.15 118 GLY A C 1
ATOM 647 O O . GLY A 1 118 ? 64.224 47.678 16.636 1.00 15.38 118 GLY A O 1
ATOM 648 N N . VAL A 1 119 ? 64.680 49.421 15.279 1.00 11.57 119 VAL A N 1
ATOM 649 C CA . VAL A 1 119 ? 63.319 49.940 15.346 1.00 11.19 119 VAL A CA 1
ATOM 650 C C . VAL A 1 119 ? 62.757 50.007 13.935 1.00 12.11 119 VAL A C 1
ATOM 651 O O . VAL A 1 119 ? 63.419 50.519 13.017 1.00 11.88 119 VAL A O 1
ATOM 655 N N . LYS A 1 120 ? 61.504 49.532 13.777 1.00 9.81 120 LYS A N 1
ATOM 656 C CA . LYS A 1 120 ? 60.793 49.569 12.509 1.00 9.89 120 LYS A CA 1
ATOM 657 C C . LYS A 1 120 ? 59.445 50.251 12.744 1.00 13.66 120 LYS A C 1
ATOM 658 O O . LYS A 1 120 ? 58.666 49.786 13.574 1.00 13.59 120 LYS A O 1
ATOM 664 N N . GLY A 1 121 ? 59.197 51.368 12.078 1.00 10.11 121 GLY A N 1
ATOM 665 C CA . GLY A 1 121 ? 57.914 52.042 12.187 1.00 10.50 121 GLY A CA 1
ATOM 666 C C . GLY A 1 121 ? 56.875 51.291 11.370 1.00 13.44 121 GLY A C 1
ATOM 667 O O . GLY A 1 121 ? 57.202 50.663 10.349 1.00 14.51 121 GLY A O 1
ATOM 668 N N . VAL A 1 122 ? 55.618 51.355 11.791 1.00 9.81 122 VAL A N 1
ATOM 669 C CA . VAL A 1 122 ? 54.518 50.683 11.101 1.00 9.87 122 VAL A CA 1
ATOM 670 C C . VAL A 1 122 ? 54.013 51.638 10.014 1.00 12.08 122 VAL A C 1
ATOM 671 O O . VAL A 1 122 ? 53.569 52.757 10.335 1.00 11.35 122 VAL A O 1
ATOM 675 N N . PRO A 1 123 ? 54.105 51.232 8.735 1.00 9.73 123 PRO A N 1
ATOM 676 C CA . PRO A 1 123 ? 53.763 52.156 7.643 1.00 11.07 123 PRO A CA 1
ATOM 677 C C . PRO A 1 123 ? 52.269 52.232 7.352 1.00 17.38 123 PRO A C 1
ATOM 678 O O . PRO A 1 123 ? 51.800 51.727 6.320 1.00 22.40 123 PRO A O 1
ATOM 682 N N . TYR A 1 124 ? 51.548 52.950 8.183 1.00 12.04 124 TYR A N 1
ATOM 683 C CA . TYR A 1 124 ? 50.110 53.134 8.002 1.00 10.55 124 TYR A CA 1
ATOM 684 C C . TYR A 1 124 ? 49.790 54.649 7.915 1.00 12.98 124 TYR A C 1
ATOM 685 O O . TYR A 1 124 ? 50.669 55.466 8.208 1.00 12.98 124 TYR A O 1
ATOM 694 N N . PRO A 1 125 ? 48.573 55.055 7.529 1.00 11.51 125 PRO A N 1
ATOM 695 C CA . PRO A 1 125 ? 48.328 56.496 7.322 1.00 11.23 125 PRO A CA 1
ATOM 696 C C . PRO A 1 125 ? 48.265 57.365 8.565 1.00 12.20 125 PRO A C 1
ATOM 697 O O . PRO A 1 125 ? 48.428 58.581 8.457 1.00 12.05 125 PRO A O 1
ATOM 701 N N . ALA A 1 126 ? 47.956 56.770 9.733 1.00 10.48 126 ALA A N 1
ATOM 702 C CA . ALA A 1 126 ? 47.729 57.512 10.976 1.00 10.49 126 ALA A CA 1
ATOM 703 C C . ALA A 1 126 ? 46.723 58.656 10.699 1.00 12.21 126 ALA A C 1
ATOM 704 O O . ALA A 1 126 ? 46.909 59.811 11.120 1.00 12.27 126 ALA A O 1
ATOM 706 N N . SER A 1 127 ? 45.654 58.314 9.963 1.00 9.59 127 SER A N 1
ATOM 707 C CA . SER A 1 127 ? 44.685 59.306 9.557 1.00 9.97 127 SER A CA 1
ATOM 708 C C . SER A 1 127 ? 43.629 59.596 10.594 1.00 13.32 127 SER A C 1
ATOM 709 O O . SER A 1 127 ? 43.289 58.747 11.428 1.00 12.09 127 SER A O 1
ATOM 712 N N . VAL A 1 128 ? 43.036 60.796 10.490 1.00 11.93 128 VAL A N 1
ATOM 713 C CA . VAL A 1 128 ? 41.944 61.173 11.389 1.00 12.05 128 VAL A CA 1
ATOM 714 C C . VAL A 1 128 ? 40.763 60.200 11.229 1.00 13.51 128 VAL A C 1
ATOM 715 O O . VAL A 1 128 ? 40.215 59.735 12.223 1.00 13.73 128 VAL A O 1
ATOM 719 N N . GLN A 1 129 ? 40.382 59.884 9.979 1.00 13.00 129 GLN A N 1
ATOM 720 C CA . GLN A 1 129 ? 39.251 58.986 9.752 1.00 11.44 129 GLN A CA 1
ATOM 721 C C . GLN A 1 129 ? 39.438 57.617 10.398 1.00 13.85 129 GLN A C 1
ATOM 722 O O . GLN A 1 129 ? 38.500 57.128 11.025 1.00 13.08 129 GLN A O 1
ATOM 728 N N . ASP A 1 130 ? 40.635 57.005 10.248 1.00 12.12 130 ASP A N 1
ATOM 729 C CA . ASP A 1 130 ? 40.853 55.682 10.829 1.00 11.55 130 ASP A CA 1
ATOM 730 C C . ASP A 1 130 ? 40.837 55.737 12.365 1.00 14.12 130 ASP A C 1
ATOM 731 O O . ASP A 1 130 ? 40.418 54.776 13.014 1.00 15.25 130 ASP A O 1
ATOM 736 N N . PHE A 1 131 ? 41.248 56.877 12.938 1.00 11.23 131 PHE A N 1
ATOM 737 C CA . PHE A 1 131 ? 41.176 57.048 14.389 1.00 10.78 131 PHE A CA 1
ATOM 738 C C . PHE A 1 131 ? 39.702 57.049 14.791 1.00 15.34 131 PHE A C 1
ATOM 739 O O . PHE A 1 131 ? 39.306 56.345 15.721 1.00 14.63 131 PHE A O 1
ATOM 747 N N . LEU A 1 132 ? 38.885 57.831 14.079 1.00 13.29 132 LEU A N 1
ATOM 748 C CA . LEU A 1 132 ? 37.459 57.909 14.412 1.00 15.74 132 LEU A CA 1
ATOM 749 C C . LEU A 1 132 ? 36.661 56.615 14.099 1.00 25.62 132 LEU A C 1
ATOM 750 O O . LEU A 1 132 ? 35.699 56.344 14.823 1.00 25.76 132 LEU A O 1
ATOM 755 N N . SER A 1 133 ? 37.105 55.788 13.100 1.00 25.99 133 SER A N 1
ATOM 756 C CA . SER A 1 133 ? 36.492 54.497 12.676 1.00 27.23 133 SER A CA 1
ATOM 757 C C . SER A 1 133 ? 36.921 53.244 13.449 1.00 35.29 133 SER A C 1
ATOM 758 O O . SER A 1 133 ? 36.076 52.386 13.706 1.00 36.87 133 SER A O 1
ATOM 761 N N . GLY A 1 134 ? 38.210 53.106 13.749 1.00 32.11 134 GLY A N 1
ATOM 762 C CA . GLY A 1 134 ? 38.710 51.938 14.471 1.00 32.28 134 GLY A CA 1
ATOM 763 C C . GLY A 1 134 ? 40.050 51.369 14.023 1.00 36.08 134 GLY A C 1
ATOM 764 O O . GLY A 1 134 ? 40.556 50.444 14.665 1.00 33.74 134 GLY A O 1
ATOM 765 N N . SER A 1 135 ? 40.653 51.926 12.938 1.00 32.21 135 SER A N 1
ATOM 766 C CA . SER A 1 135 ? 41.945 51.500 12.391 1.00 31.32 135 SER A CA 1
ATOM 767 C C . SER A 1 135 ? 42.116 49.950 12.254 1.00 36.82 135 SER A C 1
ATOM 768 O O . SER A 1 135 ? 43.133 49.389 12.716 1.00 34.91 135 SER A O 1
ATOM 771 N N . VAL A 1 136 ? 41.114 49.272 11.620 1.00 33.94 136 VAL A N 1
ATOM 772 C CA . VAL A 1 136 ? 41.065 47.799 11.506 1.00 34.12 136 VAL A CA 1
ATOM 773 C C . VAL A 1 136 ? 41.857 47.108 10.355 1.00 32.90 136 VAL A C 1
ATOM 774 O O . VAL A 1 136 ? 42.580 46.157 10.659 1.00 30.67 136 VAL A O 1
ATOM 778 N N . GLN A 1 137 ? 41.748 47.557 9.071 1.00 27.15 137 GLN A N 1
ATOM 779 C CA . GLN A 1 137 ? 42.608 47.026 7.993 1.00 25.44 137 GLN A CA 1
ATOM 780 C C . GLN A 1 137 ? 44.066 47.335 8.384 1.00 20.05 137 GLN A C 1
ATOM 781 O O . GLN A 1 137 ? 44.981 46.569 8.073 1.00 18.32 137 GLN A O 1
ATOM 787 N N . ASN A 1 138 ? 44.265 48.453 9.105 1.00 14.78 138 ASN A N 1
ATOM 788 C CA . ASN A 1 138 ? 45.615 48.766 9.582 1.00 13.19 138 ASN A CA 1
ATOM 789 C C . ASN A 1 138 ? 46.106 47.700 10.566 1.00 14.58 138 ASN A C 1
ATOM 790 O O . ASN A 1 138 ? 47.280 47.361 10.554 1.00 13.70 138 ASN A O 1
ATOM 795 N N . GLY A 1 139 ? 45.187 47.173 11.385 1.00 14.33 139 GLY A N 1
ATOM 796 C CA . GLY A 1 139 ? 45.496 46.093 12.314 1.00 14.64 139 GLY A CA 1
ATOM 797 C C . GLY A 1 139 ? 45.886 44.830 11.566 1.00 16.70 139 GLY A C 1
ATOM 798 O O . GLY A 1 139 ? 46.881 44.197 11.917 1.00 16.66 139 GLY A O 1
ATOM 799 N N . ILE A 1 140 ? 45.148 44.484 10.488 1.00 15.61 140 ILE A N 1
ATOM 800 C CA . ILE A 1 140 ? 45.462 43.311 9.659 1.00 16.38 140 ILE A CA 1
ATOM 801 C C . ILE A 1 140 ? 46.835 43.487 9.008 1.00 16.04 140 ILE A C 1
ATOM 802 O O . ILE A 1 140 ? 47.635 42.556 9.009 1.00 15.96 140 ILE A O 1
ATOM 807 N N . ASN A 1 141 ? 47.122 44.691 8.489 1.00 12.91 141 ASN A N 1
ATOM 808 C CA . ASN A 1 141 ? 48.426 44.954 7.874 1.00 12.03 141 ASN A CA 1
ATOM 809 C C . ASN A 1 141 ? 49.548 44.822 8.898 1.00 13.78 141 ASN A C 1
ATOM 810 O O . ASN A 1 141 ? 50.586 44.236 8.586 1.00 13.79 141 ASN A O 1
ATOM 815 N N . MET A 1 142 ? 49.338 45.344 10.133 1.00 11.45 142 MET A N 1
ATOM 816 C CA . MET A 1 142 ? 50.364 45.211 11.146 1.00 10.18 142 MET A CA 1
ATOM 817 C C . MET A 1 142 ? 50.546 43.758 11.569 1.00 12.39 142 MET A C 1
ATOM 818 O O . MET A 1 142 ? 51.675 43.349 11.822 1.00 13.33 142 MET A O 1
ATOM 823 N N . ALA A 1 143 ? 49.442 42.979 11.614 1.00 10.94 143 ALA A N 1
ATOM 824 C CA . ALA A 1 143 ? 49.536 41.539 11.934 1.00 12.40 143 ALA A CA 1
ATOM 825 C C . ALA A 1 143 ? 50.430 40.855 10.874 1.00 14.05 143 ALA A C 1
ATOM 826 O O . ALA A 1 143 ? 51.294 40.045 11.227 1.00 14.26 143 ALA A O 1
ATOM 828 N N . ASN A 1 144 ? 50.293 41.251 9.586 1.00 12.91 144 ASN A N 1
ATOM 829 C CA . ASN A 1 144 ? 51.158 40.679 8.545 1.00 12.93 144 ASN A CA 1
ATOM 830 C C . ASN A 1 144 ? 52.617 41.102 8.723 1.00 15.44 144 ASN A C 1
ATOM 831 O O . ASN A 1 144 ? 53.542 40.313 8.454 1.00 14.90 144 ASN A O 1
ATOM 836 N N . GLN A 1 145 ? 52.834 42.367 9.143 1.00 11.40 145 GLN A N 1
ATOM 837 C CA . GLN A 1 145 ? 54.188 42.869 9.367 1.00 11.48 145 GLN A CA 1
ATOM 838 C C . GLN A 1 145 ? 54.828 42.101 10.540 1.00 14.98 145 GLN A C 1
ATOM 839 O O . GLN A 1 145 ? 55.994 41.725 10.448 1.00 16.80 145 GLN A O 1
ATOM 845 N N . ILE A 1 146 ? 54.054 41.827 11.610 1.00 12.11 146 ILE A N 1
ATOM 846 C CA . ILE A 1 146 ? 54.546 41.051 12.754 1.00 11.94 146 ILE A CA 1
ATOM 847 C C . ILE A 1 146 ? 54.975 39.659 12.294 1.00 15.75 146 ILE A C 1
ATOM 848 O O . ILE A 1 146 ? 56.092 39.227 12.603 1.00 15.86 146 ILE A O 1
ATOM 853 N N . LYS A 1 147 ? 54.086 38.973 11.537 1.00 14.46 147 LYS A N 1
ATOM 854 C CA . LYS A 1 147 ? 54.377 37.625 11.021 1.00 16.89 147 LYS A CA 1
ATOM 855 C C . LYS A 1 147 ? 55.612 37.641 10.151 1.00 21.16 147 LYS A C 1
ATOM 856 O O . LYS A 1 147 ? 56.438 36.742 10.260 1.00 21.31 147 LYS A O 1
ATOM 862 N N . SER A 1 148 ? 55.775 38.690 9.323 1.00 17.26 148 SER A N 1
ATOM 863 C CA . SER A 1 148 ? 56.925 38.814 8.443 1.00 17.81 148 SER A CA 1
ATOM 864 C C . SER A 1 148 ? 58.236 39.052 9.207 1.00 20.84 148 SER A C 1
ATOM 865 O O . SER A 1 148 ? 59.243 38.418 8.891 1.00 20.98 148 SER A O 1
ATOM 868 N N . VAL A 1 149 ? 58.196 39.853 10.295 1.00 15.98 149 VAL A N 1
ATOM 869 C CA . VAL A 1 149 ? 59.384 40.107 11.105 1.00 15.60 149 VAL A CA 1
ATOM 870 C C . VAL A 1 149 ? 59.773 38.820 11.874 1.00 18.63 149 VAL A C 1
ATOM 871 O O . VAL A 1 149 ? 60.963 38.502 11.972 1.00 18.18 149 VAL A O 1
ATOM 875 N N . LEU A 1 150 ? 58.770 38.072 12.382 1.00 15.51 150 LEU A N 1
ATOM 876 C CA . LEU A 1 150 ? 59.049 36.829 13.118 1.00 15.80 150 LEU A CA 1
ATOM 877 C C . LEU A 1 150 ? 59.712 35.790 12.215 1.00 20.71 150 LEU A C 1
ATOM 878 O O . LEU A 1 150 ? 60.574 35.046 12.685 1.00 20.62 150 LEU A O 1
ATOM 883 N N . GLN A 1 151 ? 59.349 35.772 10.923 1.00 18.24 151 GLN A N 1
ATOM 884 C CA . GLN A 1 151 ? 59.962 34.840 9.955 1.00 18.58 151 GLN A CA 1
ATOM 885 C C . GLN A 1 151 ? 61.343 35.303 9.515 1.00 22.89 151 GLN A C 1
ATOM 886 O O . GLN A 1 151 ? 62.251 34.474 9.387 1.00 22.51 151 GLN A O 1
ATOM 892 N N . SER A 1 152 ? 61.509 36.611 9.258 1.00 18.84 152 SER A N 1
ATOM 893 C CA . SER A 1 152 ? 62.773 37.206 8.822 1.00 19.34 152 SER A CA 1
ATOM 894 C C . SER A 1 152 ? 63.837 37.232 9.925 1.00 21.54 152 SER A C 1
ATOM 895 O O . SER A 1 152 ? 65.030 37.129 9.630 1.00 21.99 152 SER A O 1
ATOM 898 N N . CYS A 1 153 ? 63.405 37.390 11.196 1.00 18.07 153 CYS A N 1
ATOM 899 C CA . CYS A 1 153 ? 64.286 37.530 12.345 1.00 19.41 153 CYS A CA 1
ATOM 900 C C . CYS A 1 153 ? 63.807 36.602 13.466 1.00 19.59 153 CYS A C 1
ATOM 901 O O . CYS A 1 153 ? 63.351 37.081 14.502 1.00 17.97 153 CYS A O 1
ATOM 904 N N . PRO A 1 154 ? 63.891 35.267 13.288 1.00 17.72 154 PRO A N 1
ATOM 905 C CA . PRO A 1 154 ? 63.350 34.363 14.314 1.00 17.53 154 PRO A CA 1
ATOM 906 C C . PRO A 1 154 ? 64.064 34.394 15.650 1.00 20.38 154 PRO A C 1
ATOM 907 O O . PRO A 1 154 ? 63.507 33.895 16.633 1.00 21.22 154 PRO A O 1
ATOM 911 N N . ASN A 1 155 ? 65.269 34.989 15.697 1.00 16.85 155 ASN A N 1
ATOM 912 C CA . ASN A 1 155 ? 66.040 35.086 16.936 1.00 16.97 155 ASN A CA 1
ATOM 913 C C . ASN A 1 155 ? 65.938 36.435 17.632 1.00 19.74 155 ASN A C 1
ATOM 914 O O . ASN A 1 155 ? 66.460 36.583 18.735 1.00 20.60 155 ASN A O 1
ATOM 919 N N . THR A 1 156 ? 65.263 37.422 17.017 1.00 14.94 156 THR A N 1
ATOM 920 C CA . THR A 1 156 ? 65.144 38.710 17.707 1.00 14.00 156 THR A CA 1
ATOM 921 C C . THR A 1 156 ? 64.103 38.617 18.825 1.00 16.63 156 THR A C 1
ATOM 922 O O . THR A 1 156 ? 63.213 37.771 18.766 1.00 17.03 156 THR A O 1
ATOM 926 N N . LYS A 1 157 ? 64.192 39.508 19.812 1.00 13.96 157 LYS A N 1
ATOM 927 C CA . LYS A 1 157 ? 63.161 39.600 20.844 1.00 12.66 157 LYS A CA 1
ATOM 928 C C . LYS A 1 157 ? 62.277 40.739 20.346 1.00 15.13 157 LYS A C 1
ATOM 929 O O . LYS A 1 157 ? 62.731 41.881 20.276 1.00 14.11 157 LYS A O 1
ATOM 935 N N . LEU A 1 158 ? 61.053 40.402 19.926 1.00 12.69 158 LEU A N 1
ATOM 936 C CA . LEU A 1 158 ? 60.146 41.366 19.310 1.00 12.30 158 LEU A CA 1
ATOM 937 C C . LEU A 1 158 ? 59.252 42.048 20.313 1.00 14.70 158 LEU A C 1
ATOM 938 O O . LEU A 1 158 ? 58.555 41.389 21.081 1.00 14.02 158 LEU A O 1
ATOM 943 N N . VAL A 1 159 ? 59.244 43.390 20.270 1.00 11.20 159 VAL A N 1
ATOM 944 C CA . VAL A 1 159 ? 58.441 44.196 21.161 1.00 10.37 159 VAL A CA 1
ATOM 945 C C . VAL A 1 159 ? 57.523 45.054 20.295 1.00 13.15 159 VAL A C 1
ATOM 946 O O . VAL A 1 159 ? 57.968 45.566 19.266 1.00 12.27 159 VAL A O 1
ATOM 950 N N . LEU A 1 160 ? 56.246 45.194 20.681 1.00 10.66 160 LEU A N 1
ATOM 951 C CA . LEU A 1 160 ? 55.330 46.072 19.951 1.00 10.47 160 LEU A CA 1
ATOM 952 C C . LEU A 1 160 ? 55.097 47.312 20.780 1.00 12.95 160 LEU A C 1
ATOM 953 O O . LEU A 1 160 ? 54.916 47.222 22.001 1.00 11.67 160 LEU A O 1
ATOM 958 N N . GLY A 1 161 ? 55.111 48.452 20.121 1.00 10.17 161 GLY A N 1
ATOM 959 C CA . GLY A 1 161 ? 54.853 49.724 20.770 1.00 9.30 161 GLY A CA 1
ATOM 960 C C . GLY A 1 161 ? 53.838 50.517 19.978 1.00 11.55 161 GLY A C 1
ATOM 961 O O . GLY A 1 161 ? 53.777 50.413 18.752 1.00 10.43 161 GLY A O 1
ATOM 962 N N . GLY A 1 162 ? 53.047 51.309 20.679 1.00 9.80 162 GLY A N 1
ATOM 963 C CA . GLY A 1 162 ? 52.069 52.155 20.032 1.00 9.75 162 GLY A CA 1
ATOM 964 C C . GLY A 1 162 ? 51.838 53.410 20.827 1.00 11.66 162 GLY A C 1
ATOM 965 O O . GLY A 1 162 ? 52.002 53.420 22.058 1.00 10.35 162 GLY A O 1
ATOM 966 N N . TYR A 1 163 ? 51.433 54.458 20.120 1.00 9.09 163 TYR A N 1
ATOM 967 C CA . TYR A 1 163 ? 51.030 55.713 20.735 1.00 8.82 163 TYR A CA 1
ATOM 968 C C . TYR A 1 163 ? 49.738 56.161 20.080 1.00 10.53 163 TYR A C 1
ATOM 969 O O . TYR A 1 163 ? 49.659 56.154 18.843 1.00 9.57 163 TYR A O 1
ATOM 978 N N . SER A 1 164 ? 48.731 56.567 20.884 1.00 9.63 164 SER A N 1
ATOM 979 C CA . SER A 1 164 ? 47.508 57.158 20.320 1.00 10.25 164 SER A CA 1
ATOM 980 C C . SER A 1 164 ? 46.856 56.141 19.337 1.00 11.07 164 SER A C 1
ATOM 981 O O . SER A 1 164 ? 46.745 54.966 19.706 1.00 10.94 164 SER A O 1
ATOM 984 N N . GLN A 1 165 ? 46.489 56.535 18.111 1.00 8.70 165 GLN A N 1
ATOM 985 C CA . GLN A 1 165 ? 45.912 55.572 17.168 1.00 8.69 165 GLN A CA 1
ATOM 986 C C . GLN A 1 165 ? 46.811 54.350 16.976 1.00 10.46 165 GLN A C 1
ATOM 987 O O . GLN A 1 165 ? 46.309 53.263 16.729 1.00 11.33 165 GLN A O 1
ATOM 993 N N . GLY A 1 166 ? 48.136 54.522 17.077 1.00 7.97 166 GLY A N 1
ATOM 994 C CA . GLY A 1 166 ? 49.040 53.383 16.935 1.00 8.96 166 GLY A CA 1
ATOM 995 C C . GLY A 1 166 ? 48.739 52.285 17.945 1.00 9.91 166 GLY A C 1
ATOM 996 O O . GLY A 1 166 ? 48.923 51.100 17.656 1.00 10.64 166 GLY A O 1
ATOM 997 N N . SER A 1 167 ? 48.287 52.669 19.150 1.00 9.02 167 SER A N 1
ATOM 998 C CA . SER A 1 167 ? 47.899 51.687 20.153 1.00 9.33 167 SER A CA 1
ATOM 999 C C . SER A 1 167 ? 46.635 50.925 19.679 1.00 12.14 167 SER A C 1
ATOM 1000 O O . SER A 1 167 ? 46.535 49.728 19.924 1.00 12.16 167 SER A O 1
ATOM 1003 N N . MET A 1 168 ? 45.708 51.591 18.979 1.00 10.85 168 MET A N 1
ATOM 1004 C CA . MET A 1 168 ? 44.549 50.883 18.392 1.00 11.16 168 MET A CA 1
ATOM 1005 C C . MET A 1 168 ? 45.048 49.888 17.344 1.00 13.20 168 MET A C 1
ATOM 1006 O O . MET A 1 168 ? 44.570 48.750 17.282 1.00 13.26 168 MET A O 1
ATOM 1011 N N . VAL A 1 169 ? 46.036 50.304 16.520 1.00 10.08 169 VAL A N 1
ATOM 1012 C CA . VAL A 1 169 ? 46.595 49.405 15.498 1.00 9.22 169 VAL A CA 1
ATOM 1013 C C . VAL A 1 169 ? 47.184 48.16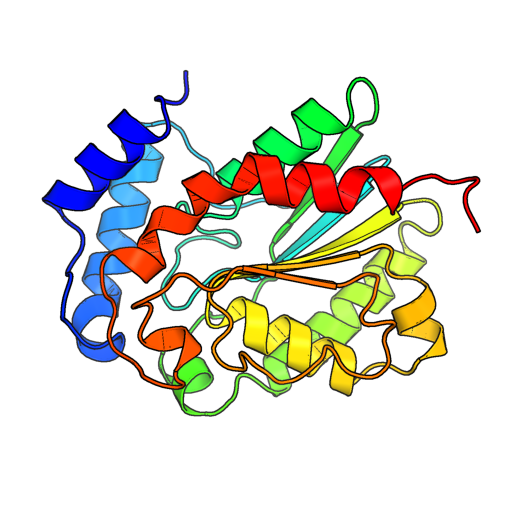2 16.160 1.00 12.26 169 VAL A C 1
ATOM 1014 O O . VAL A 1 169 ? 46.934 47.049 15.694 1.00 12.86 169 VAL A O 1
ATOM 1018 N N . VAL A 1 170 ? 47.954 48.329 17.270 1.00 9.41 170 VAL A N 1
ATOM 1019 C CA . VAL A 1 170 ? 48.542 47.179 17.958 1.00 9.71 170 VAL A CA 1
ATOM 1020 C C . VAL A 1 170 ? 47.401 46.277 18.493 1.00 11.77 170 VAL A C 1
ATOM 1021 O O . VAL A 1 170 ? 47.461 45.056 18.341 1.00 11.48 170 VAL A O 1
ATOM 1025 N N . HIS A 1 171 ? 46.388 46.882 19.152 1.00 10.67 171 HIS A N 1
ATOM 1026 C CA . HIS A 1 171 ? 45.254 46.109 19.684 1.00 11.03 171 HIS A CA 1
ATOM 1027 C C . HIS A 1 171 ? 44.613 45.302 18.533 1.00 13.54 171 HIS A C 1
ATOM 1028 O O . HIS A 1 171 ? 44.349 44.099 18.681 1.00 13.04 171 HIS A O 1
ATOM 1035 N N . ASN A 1 172 ? 44.403 45.957 17.384 1.00 10.92 172 ASN A N 1
ATOM 1036 C CA . ASN A 1 172 ? 43.751 45.284 16.254 1.00 11.70 172 ASN A CA 1
ATOM 1037 C C . ASN A 1 172 ? 44.620 44.206 15.624 1.00 15.15 172 ASN A C 1
ATOM 1038 O O . ASN A 1 172 ? 44.108 43.163 15.218 1.00 16.51 172 ASN A O 1
ATOM 1043 N N . ALA A 1 173 ? 45.947 44.425 15.609 1.00 11.10 173 ALA A N 1
ATOM 1044 C CA . ALA A 1 173 ? 46.875 43.406 15.117 1.00 11.40 173 ALA A CA 1
ATOM 1045 C C . ALA A 1 173 ? 46.795 42.156 16.016 1.00 14.98 173 ALA A C 1
ATOM 1046 O O . ALA A 1 173 ? 46.699 41.025 15.507 1.00 15.13 173 ALA A O 1
ATOM 1048 N N . ALA A 1 174 ? 46.788 42.359 17.349 1.00 11.64 174 ALA A N 1
ATOM 1049 C CA . ALA A 1 174 ? 46.703 41.239 18.294 1.00 12.27 174 ALA A CA 1
ATOM 1050 C C . ALA A 1 174 ? 45.377 40.480 18.121 1.00 16.54 174 ALA A C 1
ATOM 1051 O O . ALA A 1 174 ? 45.375 39.249 18.147 1.00 18.03 174 ALA A O 1
ATOM 1053 N N . SER A 1 175 ? 44.286 41.207 17.850 1.00 14.98 175 SER A N 1
ATOM 1054 C CA . SER A 1 175 ? 42.968 40.591 17.620 1.00 15.58 175 SER A CA 1
ATOM 1055 C C . SER A 1 175 ? 42.973 39.717 16.361 1.00 20.65 175 SER A C 1
ATOM 1056 O O . SER A 1 175 ? 42.216 38.747 16.294 1.00 21.46 175 SER A O 1
ATOM 1059 N N . ASN A 1 176 ? 43.825 40.043 15.385 1.00 16.99 176 ASN A N 1
ATOM 1060 C CA . ASN A 1 176 ? 43.908 39.298 14.121 1.00 17.95 176 ASN A CA 1
ATOM 1061 C C . ASN A 1 176 ? 44.937 38.162 14.141 1.00 23.58 176 ASN A C 1
ATOM 1062 O O . ASN A 1 176 ? 45.040 37.410 13.166 1.00 26.98 176 ASN A O 1
ATOM 1067 N N . LEU A 1 177 ? 45.687 38.022 15.241 1.00 17.77 177 LEU A N 1
ATOM 1068 C CA . LEU A 1 177 ? 46.694 36.974 15.377 1.00 17.01 177 LEU A CA 1
ATOM 1069 C C . LEU A 1 177 ? 46.238 35.921 16.357 1.00 23.10 177 LEU A C 1
ATOM 1070 O O . LEU A 1 177 ? 45.500 36.229 17.291 1.00 23.68 177 LEU A O 1
ATOM 1075 N N . ASP A 1 178 ? 46.694 34.681 16.175 1.00 21.88 178 ASP A N 1
ATOM 1076 C CA . ASP A 1 178 ? 46.337 33.652 17.142 1.00 21.94 178 ASP A CA 1
ATOM 1077 C C . ASP A 1 178 ? 47.271 33.747 18.362 1.00 23.88 178 ASP A C 1
ATOM 1078 O O . ASP A 1 178 ? 48.327 34.406 18.297 1.00 22.74 178 ASP A O 1
ATOM 1083 N N . ALA A 1 179 ? 46.875 33.116 19.472 1.00 20.30 179 ALA A N 1
ATOM 1084 C CA . ALA A 1 179 ? 47.661 33.105 20.702 1.00 20.72 179 ALA A CA 1
ATOM 1085 C C . ALA A 1 179 ? 49.073 32.531 20.488 1.00 23.57 179 ALA A C 1
ATOM 1086 O O . ALA A 1 179 ? 50.021 33.023 21.106 1.00 23.34 179 ALA A O 1
ATOM 1088 N N . ALA A 1 180 ? 49.228 31.526 19.586 1.00 20.72 180 ALA A N 1
ATOM 1089 C CA . ALA A 1 180 ? 50.548 30.940 19.302 1.00 20.62 180 ALA A CA 1
ATOM 1090 C C . ALA A 1 180 ? 51.507 31.963 18.677 1.00 22.78 180 ALA A C 1
ATOM 1091 O O . ALA A 1 180 ? 52.688 31.989 19.034 1.00 23.65 180 ALA A O 1
ATOM 1093 N N . THR A 1 181 ? 50.996 32.827 17.776 1.00 17.66 181 THR A N 1
ATOM 1094 C CA . THR A 1 181 ? 51.817 33.878 17.174 1.00 17.04 181 THR A CA 1
ATOM 1095 C C . THR A 1 181 ? 52.088 34.973 18.202 1.00 18.08 181 THR A C 1
ATOM 1096 O O . THR A 1 181 ? 53.246 35.366 18.371 1.00 17.13 181 THR A O 1
ATOM 1100 N N . MET A 1 182 ? 51.047 35.439 18.907 1.00 15.76 182 MET A N 1
ATOM 1101 C CA . MET A 1 182 ? 51.256 36.476 19.934 1.00 14.24 182 MET A CA 1
ATOM 1102 C C . MET A 1 182 ? 52.206 36.023 21.051 1.00 18.18 182 MET A C 1
ATOM 1103 O O . MET A 1 182 ? 52.876 36.866 21.653 1.00 16.53 182 MET A O 1
ATOM 1108 N N . SER A 1 183 ? 52.284 34.693 21.325 1.00 16.76 183 SER A N 1
ATOM 1109 C CA . SER A 1 183 ? 53.204 34.152 22.340 1.00 17.92 183 SER A CA 1
ATOM 1110 C C . SER A 1 183 ? 54.660 34.437 21.987 1.00 18.81 183 SER A C 1
ATOM 1111 O O . SER A 1 183 ? 55.525 34.412 22.870 1.00 19.76 183 SER A O 1
ATOM 1114 N N . LYS A 1 184 ? 54.935 34.687 20.681 1.00 14.30 184 LYS A N 1
ATOM 1115 C CA . LYS A 1 184 ? 56.280 35.000 20.192 1.00 14.00 184 LYS A CA 1
ATOM 1116 C C . LYS A 1 184 ? 56.675 36.455 20.418 1.00 17.24 184 LYS A C 1
ATOM 1117 O O . LYS A 1 184 ? 57.827 36.840 20.118 1.00 16.88 184 LYS A O 1
ATOM 1123 N N . ILE A 1 185 ? 55.722 37.288 20.945 1.00 14.26 185 ILE A N 1
ATOM 1124 C CA . ILE A 1 185 ? 55.981 38.690 21.233 1.00 12.86 185 ILE A CA 1
ATOM 1125 C C . ILE A 1 185 ? 56.460 38.767 22.679 1.00 15.08 185 ILE A C 1
ATOM 1126 O O . ILE A 1 185 ? 55.810 38.181 23.562 1.00 16.10 185 ILE A O 1
ATOM 1131 N N . SER A 1 186 ? 57.551 39.508 22.929 1.00 11.86 186 SER A N 1
ATOM 1132 C CA . SER A 1 186 ? 58.114 39.575 24.277 1.00 11.20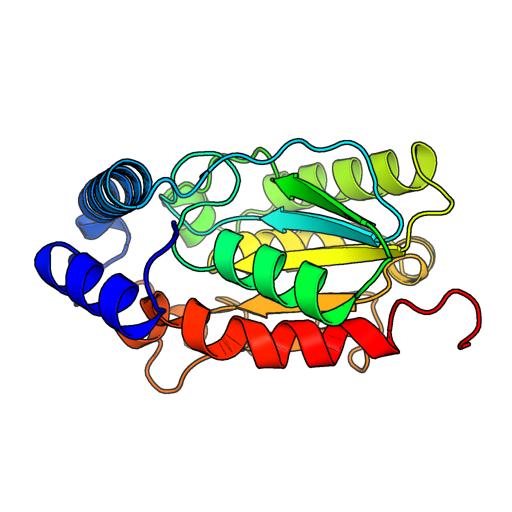 186 SER A CA 1
ATOM 1133 C C . SER A 1 186 ? 57.368 40.542 25.187 1.00 12.51 186 SER A C 1
ATOM 1134 O O . SER A 1 186 ? 57.256 40.305 26.399 1.00 12.50 186 SER A O 1
ATOM 1137 N N . ALA A 1 187 ? 56.925 41.664 24.631 1.00 11.99 187 ALA A N 1
ATOM 1138 C CA . ALA A 1 187 ? 56.294 42.720 25.413 1.00 11.13 187 ALA A CA 1
ATOM 1139 C C . ALA A 1 187 ? 55.517 43.643 24.492 1.00 11.86 187 ALA A C 1
ATOM 1140 O O . ALA A 1 187 ? 55.837 43.761 23.300 1.00 10.71 187 ALA A O 1
ATOM 1142 N N . VAL A 1 188 ? 54.511 44.315 25.065 1.00 10.66 188 VAL A N 1
ATOM 1143 C CA . VAL A 1 188 ? 53.712 45.310 24.374 1.00 9.77 188 VAL A CA 1
ATOM 1144 C C . VAL A 1 188 ? 53.670 46.539 25.280 1.00 11.91 188 VAL A C 1
ATOM 1145 O O . VAL A 1 188 ? 53.354 46.411 26.478 1.00 10.98 188 VAL A O 1
ATOM 1149 N N . VAL A 1 189 ? 53.983 47.714 24.718 1.00 9.49 189 VAL A N 1
ATOM 1150 C CA . VAL A 1 189 ? 53.928 48.984 25.446 1.00 9.24 189 VAL A CA 1
ATOM 1151 C C . VAL A 1 189 ? 53.026 49.924 24.665 1.00 11.33 189 VAL A C 1
ATOM 1152 O O . VAL A 1 189 ? 53.317 50.221 23.514 1.00 9.24 189 VAL A O 1
ATOM 1156 N N . LEU A 1 190 ? 51.941 50.391 25.298 1.00 10.14 190 LEU A N 1
ATOM 1157 C CA . LEU A 1 190 ? 51.008 51.314 24.658 1.00 9.51 190 LEU A CA 1
ATOM 1158 C C . LEU A 1 190 ? 50.987 52.615 25.427 1.00 12.58 190 LEU A C 1
ATOM 1159 O O . LEU A 1 190 ? 50.850 52.593 26.646 1.00 12.86 190 LEU A O 1
ATOM 1164 N N . PHE A 1 191 ? 51.109 53.734 24.733 1.00 9.83 191 PHE A N 1
ATOM 1165 C CA . PHE A 1 191 ? 51.048 55.074 25.316 1.00 8.90 191 PHE A CA 1
ATOM 1166 C C . PHE A 1 191 ? 49.787 55.746 24.811 1.00 11.66 191 PHE A C 1
ATOM 1167 O O . PHE A 1 191 ? 49.525 55.708 23.604 1.00 10.74 191 PHE A O 1
ATOM 1175 N N . GLY A 1 192 ? 49.032 56.379 25.706 1.00 11.24 192 GLY A N 1
ATOM 1176 C CA . GLY A 1 192 ? 47.833 57.122 25.304 1.00 11.60 192 GLY A CA 1
ATOM 1177 C C . GLY A 1 192 ? 46.859 56.278 24.506 1.00 12.92 192 GLY A C 1
ATOM 1178 O O . GLY A 1 192 ? 46.451 56.660 23.398 1.00 11.67 192 GLY A O 1
ATOM 1179 N N . ASP A 1 193 ? 46.542 55.085 25.043 1.00 10.54 193 ASP A N 1
ATOM 1180 C CA . ASP A 1 193 ? 45.714 54.077 24.405 1.00 10.01 193 ASP A CA 1
ATOM 1181 C C . ASP A 1 193 ? 44.245 54.515 24.262 1.00 12.38 193 ASP A C 1
ATOM 1182 O O . ASP A 1 193 ? 43.564 54.602 25.277 1.00 11.74 193 ASP A O 1
ATOM 1187 N N . PRO A 1 194 ? 43.741 54.744 23.031 1.00 10.49 194 PRO A N 1
ATOM 1188 C CA . PRO A 1 194 ? 42.307 55.095 22.869 1.00 9.75 194 PRO A CA 1
ATOM 1189 C C . PRO A 1 194 ? 41.387 53.961 23.317 1.00 13.91 194 PRO A C 1
ATOM 1190 O O . PRO A 1 194 ? 40.202 54.204 23.542 1.00 14.70 194 PRO A O 1
ATOM 1194 N N . TYR A 1 195 ? 41.913 52.725 23.428 1.00 12.36 195 TYR A N 1
ATOM 1195 C CA . TYR A 1 195 ? 41.136 51.569 23.896 1.00 13.44 195 TYR A CA 1
ATOM 1196 C C . TYR A 1 195 ? 41.452 51.260 25.377 1.00 16.29 195 TYR A C 1
ATOM 1197 O O . TYR A 1 195 ? 41.246 50.137 25.830 1.00 16.04 195 TYR A O 1
ATOM 1206 N N . TYR A 1 196 ? 41.960 52.251 26.113 1.00 13.38 196 TYR A N 1
ATOM 1207 C CA . TYR A 1 196 ? 42.364 52.080 27.507 1.00 13.19 196 TYR A CA 1
ATOM 1208 C C . TYR A 1 196 ? 41.317 51.329 28.314 1.00 18.71 196 TYR A C 1
ATOM 1209 O O . TYR A 1 196 ? 40.147 51.703 28.300 1.00 19.17 196 TYR A O 1
ATOM 1218 N N . GLY A 1 197 ? 41.759 50.241 28.928 1.00 17.18 197 GLY A N 1
ATOM 1219 C CA . GLY A 1 197 ? 40.906 49.339 29.690 1.00 18.56 197 GLY A CA 1
ATOM 1220 C C . GLY A 1 197 ? 40.769 47.995 29.006 1.00 23.75 197 GLY A C 1
ATOM 1221 O O . GLY A 1 197 ? 40.584 46.973 29.672 1.00 25.91 197 GLY A O 1
ATOM 1222 N N . LYS A 1 198 ? 40.867 47.975 27.668 1.00 17.50 198 LYS A N 1
ATOM 1223 C CA . LYS A 1 198 ? 40.779 46.731 26.910 1.00 17.17 198 LYS A CA 1
ATOM 1224 C C . LYS A 1 198 ? 42.151 46.052 26.945 1.00 18.99 198 LYS A C 1
ATOM 1225 O O . LYS A 1 198 ? 43.172 46.707 26.746 1.00 17.95 198 LYS A O 1
ATOM 1231 N N . PRO A 1 199 ? 42.232 44.744 27.222 1.00 18.07 199 PRO A N 1
ATOM 1232 C CA . PRO A 1 199 ? 43.554 44.101 27.225 1.00 17.27 199 PRO A CA 1
ATOM 1233 C C . PRO A 1 199 ? 44.010 43.870 25.791 1.00 18.12 199 PRO A C 1
ATOM 1234 O O . PRO A 1 199 ? 43.214 43.977 24.849 1.00 19.43 199 PRO A O 1
ATOM 1238 N N . VAL A 1 200 ? 45.295 43.572 25.620 1.00 14.17 200 VAL A N 1
ATOM 1239 C CA . VAL A 1 200 ? 45.817 43.198 24.311 1.00 13.50 200 VAL A CA 1
ATOM 1240 C C . VAL A 1 200 ? 45.297 41.767 24.077 1.00 16.53 200 VAL A C 1
ATOM 1241 O O . VAL A 1 200 ? 45.555 40.869 24.891 1.00 16.56 200 VAL A O 1
ATOM 1245 N N . ALA A 1 201 ? 44.522 41.580 22.998 1.00 15.12 201 ALA A N 1
ATOM 1246 C CA . ALA A 1 201 ? 43.937 40.283 22.675 1.00 14.58 201 ALA A CA 1
ATOM 1247 C C . ALA A 1 201 ? 44.965 39.173 22.480 1.00 16.46 201 ALA A C 1
ATOM 1248 O O . ALA A 1 201 ? 46.076 39.418 21.985 1.00 15.34 201 ALA A O 1
ATOM 1250 N N . ASN A 1 202 ? 44.588 37.927 22.871 1.00 14.71 202 ASN A N 1
ATOM 1251 C CA . ASN A 1 202 ? 45.367 36.712 22.614 1.00 14.33 202 ASN A CA 1
ATOM 1252 C C . ASN A 1 202 ? 46.796 36.767 23.159 1.00 16.17 202 ASN A C 1
ATOM 1253 O O . ASN A 1 202 ? 47.691 36.115 22.628 1.00 16.81 202 ASN A O 1
ATOM 1258 N N . PHE A 1 203 ? 46.997 37.530 24.241 1.00 14.52 203 PHE A N 1
ATOM 1259 C CA . PHE A 1 203 ? 48.308 37.788 24.807 1.00 13.65 203 PHE A CA 1
ATOM 1260 C C . PHE A 1 203 ? 48.272 37.853 26.315 1.00 17.70 203 PHE A C 1
ATOM 1261 O O . PHE A 1 203 ? 47.264 38.261 26.896 1.00 18.09 203 PHE A O 1
ATOM 1269 N N . ASP A 1 204 ? 49.390 37.493 26.944 1.00 14.86 204 ASP A N 1
ATOM 1270 C CA . ASP A 1 204 ? 49.526 37.549 28.402 1.00 14.48 204 ASP A CA 1
ATOM 1271 C C . ASP A 1 204 ? 49.577 39.015 28.879 1.00 17.17 204 ASP A C 1
ATOM 1272 O O . ASP A 1 204 ? 50.555 39.729 28.611 1.00 16.21 204 ASP A O 1
ATOM 1277 N N . ALA A 1 205 ? 48.553 39.448 29.642 1.00 14.59 205 ALA A N 1
ATOM 1278 C CA . ALA A 1 205 ? 48.472 40.822 30.175 1.00 14.84 205 ALA A CA 1
ATOM 1279 C C . ALA A 1 205 ? 49.671 41.179 31.059 1.00 15.37 205 ALA A C 1
ATOM 1280 O O . ALA A 1 205 ? 49.999 42.356 31.162 1.00 15.06 205 ALA A O 1
ATOM 1282 N N . ALA A 1 206 ? 50.351 40.180 31.678 1.00 13.21 206 ALA A N 1
ATOM 1283 C CA . ALA A 1 206 ? 51.545 40.452 32.485 1.00 12.61 206 ALA A CA 1
ATOM 1284 C C . ALA A 1 206 ? 52.706 40.989 31.641 1.00 13.76 206 ALA A C 1
ATOM 1285 O O . ALA A 1 206 ? 53.654 41.555 32.198 1.00 14.16 206 ALA A O 1
ATOM 1287 N N . LYS A 1 207 ? 52.615 40.840 30.302 1.00 11.90 207 LYS A N 1
ATOM 1288 C CA . LYS A 1 207 ? 53.663 41.299 29.374 1.00 11.74 207 LYS A CA 1
ATOM 1289 C C . LYS A 1 207 ? 53.269 42.610 28.684 1.00 12.78 207 LYS A C 1
ATOM 1290 O O . LYS A 1 207 ? 53.954 43.021 27.730 1.00 12.40 207 LYS A O 1
ATOM 1296 N N . THR A 1 208 ? 52.182 43.253 29.147 1.00 11.61 208 THR A N 1
ATOM 1297 C CA . THR A 1 208 ? 51.681 44.508 28.598 1.00 10.92 208 THR A CA 1
ATOM 1298 C C . THR A 1 208 ? 51.813 45.626 29.617 1.00 13.69 208 THR A C 1
ATOM 1299 O O . THR A 1 208 ? 51.474 45.468 30.804 1.00 14.22 208 THR A O 1
ATOM 1303 N N . LEU A 1 209 ? 52.252 46.793 29.124 1.00 11.48 209 LEU A N 1
ATOM 1304 C CA . LEU A 1 209 ? 52.251 48.026 29.887 1.00 10.10 209 LEU A CA 1
ATOM 1305 C C . LEU A 1 209 ? 51.454 49.058 29.113 1.00 12.16 209 LEU A C 1
ATOM 1306 O O . LEU A 1 209 ? 51.768 49.323 27.953 1.00 12.14 209 LEU A O 1
ATOM 1311 N N . VAL A 1 210 ? 50.433 49.620 29.750 1.00 11.15 210 VAL A N 1
ATOM 1312 C CA . VAL A 1 210 ? 49.648 50.676 29.159 1.00 10.68 210 VAL A CA 1
ATOM 1313 C C . VAL A 1 210 ? 49.882 51.922 29.996 1.00 15.23 210 VAL A C 1
ATOM 1314 O O . VAL A 1 210 ? 49.653 51.905 31.217 1.00 14.96 210 VAL A O 1
ATOM 1318 N N . VAL A 1 211 ? 50.390 52.978 29.351 1.00 12.60 211 VAL A N 1
ATOM 1319 C CA . VAL A 1 211 ? 50.671 54.256 30.005 1.00 11.21 211 VAL A CA 1
ATOM 1320 C C . VAL A 1 211 ? 49.631 55.261 29.545 1.00 13.73 211 VAL A C 1
ATOM 1321 O O . VAL A 1 211 ? 49.654 55.687 28.389 1.00 12.03 211 VAL A O 1
ATOM 1325 N N . CYS A 1 212 ? 48.730 55.623 30.450 1.00 12.08 212 CYS A N 1
ATOM 1326 C CA . CYS A 1 212 ? 47.659 56.565 30.140 1.00 12.54 212 CYS A CA 1
ATOM 1327 C C . CYS A 1 212 ? 47.627 57.609 31.214 1.00 15.21 212 CYS A C 1
ATOM 1328 O O . CYS A 1 212 ? 47.303 57.309 32.369 1.00 15.80 212 CYS A O 1
ATOM 1331 N N . HIS A 1 213 ? 48.024 58.819 30.858 1.00 11.29 213 HIS A N 1
ATOM 1332 C CA . HIS A 1 213 ? 48.099 59.929 31.802 1.00 10.61 213 HIS A CA 1
ATOM 1333 C C . HIS A 1 213 ? 46.756 60.413 32.282 1.00 12.82 213 HIS A C 1
ATOM 1334 O O . HIS A 1 213 ? 45.814 60.556 31.494 1.00 13.10 213 HIS A O 1
ATOM 1341 N N . ASP A 1 214 ? 46.691 60.750 33.573 1.00 10.74 214 ASP A N 1
ATOM 1342 C CA . ASP A 1 214 ? 45.485 61.342 34.140 1.00 10.23 214 ASP A CA 1
ATOM 1343 C C . ASP A 1 214 ? 45.194 62.630 33.358 1.00 13.71 214 ASP A C 1
ATOM 1344 O O . ASP A 1 214 ? 46.091 63.457 33.170 1.00 13.64 214 ASP A O 1
ATOM 1349 N N . GLY A 1 215 ? 43.984 62.726 32.836 1.00 11.48 215 GLY A N 1
ATOM 1350 C CA . GLY A 1 215 ? 43.584 63.911 32.091 1.00 11.08 215 GLY A CA 1
ATOM 1351 C C . GLY A 1 215 ? 43.793 63.803 30.597 1.00 14.25 215 GLY A C 1
ATOM 1352 O O . GLY A 1 215 ? 43.542 64.769 29.879 1.00 15.00 215 GLY A O 1
ATOM 1353 N N . ASP A 1 216 ? 44.268 62.645 30.112 1.00 10.04 216 ASP A N 1
ATOM 1354 C CA . ASP A 1 216 ? 44.433 62.469 28.673 1.00 9.99 216 ASP A CA 1
ATOM 1355 C C . ASP A 1 216 ? 43.061 62.072 28.135 1.00 13.62 216 ASP A C 1
ATOM 1356 O O . ASP A 1 216 ? 42.577 60.975 28.404 1.00 13.78 216 ASP A O 1
ATOM 1361 N N . ASN A 1 217 ? 42.447 62.958 27.341 1.00 11.88 217 ASN A N 1
ATOM 1362 C CA . ASN A 1 217 ? 41.103 62.729 26.813 1.00 11.12 217 ASN A CA 1
ATOM 1363 C C . ASN A 1 217 ? 41.043 61.519 25.856 1.00 11.96 217 ASN A C 1
ATOM 1364 O O . ASN A 1 217 ? 39.994 60.875 25.734 1.00 12.65 217 ASN A O 1
ATOM 1369 N N . ILE A 1 218 ? 42.160 61.224 25.183 1.00 10.75 218 ILE A N 1
ATOM 1370 C CA . ILE A 1 218 ? 42.207 60.102 24.233 1.00 10.89 218 ILE A CA 1
ATOM 1371 C C . ILE A 1 218 ? 41.990 58.766 24.940 1.00 13.09 218 ILE A C 1
ATOM 1372 O O . ILE A 1 218 ? 41.260 57.918 24.418 1.00 13.42 218 ILE A O 1
ATOM 1377 N N . CYS A 1 219 ? 42.544 58.610 26.173 1.00 11.60 219 CYS A N 1
ATOM 1378 C CA . CYS A 1 219 ? 42.395 57.373 26.945 1.00 12.98 219 CYS A CA 1
ATOM 1379 C C . CYS A 1 219 ? 40.954 57.201 27.427 1.00 15.00 219 CYS A C 1
ATOM 1380 O O . CYS A 1 219 ? 40.581 56.105 27.829 1.00 15.17 219 CYS A O 1
ATOM 1383 N N . GLN A 1 220 ? 40.165 58.292 27.435 1.00 11.22 220 GLN A N 1
ATOM 1384 C CA . GLN A 1 220 ? 38.765 58.230 27.848 1.00 12.13 220 GLN A CA 1
ATOM 1385 C C . GLN A 1 220 ? 37.849 57.932 26.652 1.00 15.86 220 GLN A C 1
ATOM 1386 O O . GLN A 1 220 ? 36.625 57.923 26.805 1.00 15.05 220 GLN A O 1
ATOM 1392 N N . GLY A 1 221 ? 38.442 57.657 25.486 1.00 12.64 221 GLY A N 1
ATOM 1393 C CA . GLY A 1 221 ? 37.677 57.401 24.266 1.00 13.34 221 GLY A CA 1
ATOM 1394 C C . GLY A 1 221 ? 37.256 58.668 23.537 1.00 16.34 221 GLY A C 1
ATOM 1395 O O . GLY A 1 221 ? 36.409 58.623 22.642 1.00 16.44 221 GLY A O 1
ATOM 1396 N N . GLY A 1 222 ? 37.858 59.791 23.910 1.00 12.65 222 GLY A N 1
ATOM 1397 C CA . GLY A 1 222 ? 37.579 61.092 23.317 1.00 12.51 222 GLY A CA 1
ATOM 1398 C C . GLY A 1 222 ? 38.467 61.440 22.138 1.00 14.23 222 GLY A C 1
ATOM 1399 O O . GLY A 1 222 ? 39.276 60.618 21.687 1.00 13.49 222 GLY A O 1
ATOM 1400 N N . ASP A 1 223 ? 38.330 62.682 21.642 1.00 12.81 223 ASP A N 1
ATOM 1401 C CA . ASP A 1 223 ? 39.142 63.114 20.496 1.00 12.48 223 ASP A CA 1
ATOM 1402 C C . ASP A 1 223 ? 39.849 64.451 20.752 1.00 14.77 223 ASP A C 1
ATOM 1403 O O . ASP A 1 223 ? 40.379 65.045 19.821 1.00 14.78 223 ASP A O 1
ATOM 1408 N N . ILE A 1 224 ? 39.898 64.904 22.013 1.00 12.49 224 ILE A N 1
ATOM 1409 C CA . ILE A 1 224 ? 40.534 66.188 22.330 1.00 11.44 224 ILE A CA 1
ATOM 1410 C C . ILE A 1 224 ? 41.996 65.981 22.672 1.00 14.34 224 ILE A C 1
ATOM 1411 O O . ILE A 1 224 ? 42.353 65.055 23.430 1.00 13.43 224 ILE A O 1
ATOM 1416 N N . ILE A 1 225 ? 42.843 66.844 22.111 1.00 11.46 225 ILE A N 1
ATOM 1417 C CA . ILE A 1 225 ? 44.282 66.775 22.366 1.00 11.37 225 ILE A CA 1
ATOM 1418 C C . ILE A 1 225 ? 44.593 67.750 23.488 1.00 15.10 225 ILE A C 1
ATOM 1419 O O . ILE A 1 225 ? 44.556 68.970 23.288 1.00 15.20 225 ILE A O 1
ATOM 1424 N N . LEU A 1 226 ? 44.885 67.208 24.682 1.00 11.84 226 LEU A N 1
ATOM 1425 C CA . LEU A 1 226 ? 45.222 68.007 25.861 1.00 11.27 226 LEU A CA 1
ATOM 1426 C C . LEU A 1 226 ? 46.693 67.757 26.184 1.00 14.23 226 LEU A C 1
ATOM 1427 O O . LEU A 1 226 ? 47.262 66.762 25.710 1.00 12.95 226 LEU A O 1
ATOM 1432 N N . LEU A 1 227 ? 47.308 68.632 26.992 1.00 12.77 227 LEU A N 1
ATOM 1433 C CA . LEU A 1 227 ? 48.732 68.472 27.330 1.00 12.51 227 LEU A CA 1
ATOM 1434 C C . LEU A 1 227 ? 49.133 67.065 27.823 1.00 12.58 227 LEU A C 1
ATOM 1435 O O . LEU A 1 227 ? 50.168 66.572 27.358 1.00 13.14 227 LEU A O 1
ATOM 1440 N N . PRO A 1 228 ? 48.359 66.379 28.715 1.00 11.17 228 PRO A N 1
ATOM 1441 C CA . PRO A 1 228 ? 48.771 65.028 29.144 1.00 11.07 228 PRO A CA 1
ATOM 1442 C C . PRO A 1 228 ? 48.947 64.020 28.004 1.00 13.50 228 PRO A C 1
ATOM 1443 O O . PRO A 1 228 ? 49.647 63.031 28.200 1.00 13.48 228 PRO A O 1
ATOM 1447 N N . HIS A 1 229 ? 48.339 64.263 26.822 1.00 10.76 229 HIS A N 1
ATOM 1448 C CA . HIS A 1 229 ? 48.502 63.340 25.701 1.00 9.97 229 HIS A CA 1
ATOM 1449 C C . HIS A 1 229 ? 49.868 63.519 25.014 1.00 13.61 229 HIS A C 1
ATOM 1450 O O . HIS A 1 229 ? 50.283 62.643 24.257 1.00 12.90 229 HIS A O 1
ATOM 1457 N N . LEU A 1 230 ? 50.534 64.655 25.253 1.00 11.61 230 LEU A N 1
ATOM 1458 C CA . LEU A 1 230 ? 51.760 65.013 24.528 1.00 12.28 230 LEU A CA 1
ATOM 1459 C C . LEU A 1 230 ? 53.038 64.839 25.305 1.00 14.95 230 LEU A C 1
ATOM 1460 O O . LEU A 1 230 ? 54.102 65.158 24.775 1.00 15.45 230 LEU A O 1
ATOM 1465 N N . THR A 1 231 ? 52.950 64.368 26.554 1.00 12.17 231 THR A N 1
ATOM 1466 C CA . THR A 1 231 ? 54.097 64.313 27.453 1.00 10.78 231 THR A CA 1
ATOM 1467 C C . THR A 1 231 ? 54.596 62.901 27.774 1.00 13.24 231 THR A C 1
ATOM 1468 O O . THR A 1 231 ? 55.353 62.737 28.738 1.00 13.53 231 THR A O 1
ATOM 1472 N N . TYR A 1 232 ? 54.221 61.901 26.954 1.00 10.66 232 TYR A N 1
ATOM 1473 C CA . TYR A 1 232 ? 54.636 60.508 27.204 1.00 10.15 232 TYR A CA 1
ATOM 1474 C C . TYR A 1 232 ? 56.147 60.281 27.128 1.00 12.95 232 TYR A C 1
ATOM 1475 O O . TYR A 1 232 ? 56.627 59.243 27.596 1.00 12.28 232 TYR A O 1
ATOM 1484 N N . ALA A 1 233 ? 56.914 61.266 26.597 1.00 12.36 233 ALA A N 1
ATOM 1485 C CA . ALA A 1 233 ? 58.386 61.136 26.633 1.00 12.96 233 ALA A CA 1
ATOM 1486 C C . ALA A 1 233 ? 58.853 60.984 28.103 1.00 13.89 233 ALA A C 1
ATOM 1487 O O . ALA A 1 233 ? 59.857 60.313 28.359 1.00 14.03 233 ALA A O 1
ATOM 1489 N N . GLU A 1 234 ? 58.102 61.563 29.061 1.00 12.41 234 GLU A N 1
ATOM 1490 C CA . GLU A 1 234 ? 58.428 61.471 30.487 1.00 13.31 234 GLU A CA 1
ATOM 1491 C C . GLU A 1 234 ? 58.394 60.023 31.011 1.00 16.15 234 GLU A C 1
ATOM 1492 O O . GLU A 1 234 ? 59.039 59.722 32.022 1.00 17.11 234 GLU A O 1
ATOM 1498 N N . ASP A 1 235 ? 57.636 59.138 30.336 1.00 12.64 235 ASP A N 1
ATOM 1499 C CA . ASP A 1 235 ? 57.512 57.732 30.743 1.00 12.92 235 ASP A CA 1
ATOM 1500 C C . ASP A 1 235 ? 58.450 56.791 29.985 1.00 16.03 235 ASP A C 1
ATOM 1501 O O . ASP A 1 235 ? 58.383 55.572 30.179 1.00 14.45 235 ASP A O 1
ATOM 1506 N N . ALA A 1 236 ? 59.300 57.326 29.087 1.00 12.89 236 ALA A N 1
ATOM 1507 C CA . ALA A 1 236 ? 60.188 56.474 28.310 1.00 13.94 236 ALA A CA 1
ATOM 1508 C C . ALA A 1 236 ? 61.072 55.582 29.182 1.00 14.75 236 ALA A C 1
ATOM 1509 O O . ALA A 1 236 ? 61.200 54.384 28.893 1.00 13.52 236 ALA A O 1
ATOM 1511 N N . ASP A 1 237 ? 61.656 56.139 30.268 1.00 11.81 237 ASP A N 1
ATOM 1512 C CA . ASP A 1 237 ? 62.543 55.344 31.128 1.00 11.54 237 ASP A CA 1
ATOM 1513 C C . ASP A 1 237 ? 61.790 54.199 31.816 1.00 13.60 237 ASP A C 1
ATOM 1514 O O . ASP A 1 237 ? 62.268 53.056 31.853 1.00 14.12 237 ASP A O 1
ATOM 1519 N N . THR A 1 238 ? 60.599 54.504 32.340 1.00 12.72 238 THR A N 1
ATOM 1520 C CA . THR A 1 238 ? 59.764 53.504 32.998 1.00 12.60 238 THR A CA 1
ATOM 1521 C C . THR A 1 238 ? 59.285 52.436 31.998 1.00 14.10 238 THR A C 1
ATOM 1522 O O . THR A 1 238 ? 59.304 51.230 32.329 1.00 12.95 238 THR A O 1
ATOM 1526 N N . ALA A 1 239 ? 58.930 52.855 30.766 1.00 12.58 239 ALA A N 1
ATOM 1527 C CA . ALA A 1 239 ? 58.498 51.891 29.753 1.00 12.11 239 ALA A CA 1
ATOM 1528 C C . ALA A 1 239 ? 59.677 50.996 29.373 1.00 13.77 239 ALA A C 1
ATOM 1529 O O . ALA A 1 239 ? 59.496 49.784 29.279 1.00 13.33 239 ALA A O 1
ATOM 1531 N N . ALA A 1 240 ? 60.898 51.565 29.231 1.00 11.82 240 ALA A N 1
ATOM 1532 C CA . ALA A 1 240 ? 62.095 50.757 28.927 1.00 12.51 240 ALA A CA 1
ATOM 1533 C C . ALA A 1 240 ? 62.354 49.745 30.055 1.00 14.72 240 ALA A C 1
ATOM 1534 O O . ALA A 1 240 ? 62.657 48.578 29.782 1.00 13.59 240 ALA A O 1
ATOM 1536 N N . ALA A 1 241 ? 62.215 50.185 31.322 1.00 13.06 241 ALA A N 1
ATOM 1537 C CA . ALA A 1 241 ? 62.442 49.293 32.459 1.00 13.02 241 ALA A CA 1
ATOM 1538 C C . ALA A 1 241 ? 61.464 48.143 32.494 1.00 15.30 241 ALA A C 1
ATOM 1539 O O . ALA A 1 241 ? 61.812 47.062 32.964 1.00 16.03 241 ALA A O 1
ATOM 1541 N N . PHE A 1 242 ? 60.233 48.364 32.006 1.00 11.84 242 PHE A N 1
ATOM 1542 C CA . PHE A 1 242 ? 59.235 47.306 31.947 1.00 11.00 242 PHE A CA 1
ATOM 1543 C C . PHE A 1 242 ? 59.670 46.242 30.927 1.00 14.64 242 PHE A C 1
ATOM 1544 O O . PHE A 1 242 ? 59.446 45.051 31.140 1.00 14.42 242 PHE A O 1
ATOM 1552 N N . VAL A 1 243 ? 60.202 46.692 29.773 1.00 11.04 243 VAL A N 1
ATOM 1553 C CA . VAL A 1 243 ? 60.572 45.806 28.672 1.00 10.53 243 VAL A CA 1
ATOM 1554 C C . VAL A 1 243 ? 61.765 44.910 28.987 1.00 14.86 243 VAL A C 1
ATOM 1555 O O . VAL A 1 243 ? 61.754 43.729 28.630 1.00 13.61 243 VAL A O 1
ATOM 1559 N N . VAL A 1 244 ? 62.811 45.486 29.587 1.00 14.14 244 VAL A N 1
ATOM 1560 C CA . VAL A 1 244 ? 64.080 44.766 29.814 1.00 15.62 244 VAL A CA 1
ATOM 1561 C C . VAL A 1 244 ? 63.943 43.353 30.415 1.00 17.92 244 VAL A C 1
ATOM 1562 O O . VAL A 1 244 ? 64.441 42.404 29.784 1.00 17.49 244 VAL A O 1
ATOM 1566 N N . PRO A 1 245 ? 63.205 43.149 31.529 1.00 15.76 245 PRO A N 1
ATOM 1567 C CA . PRO A 1 245 ? 63.082 41.783 32.072 1.00 16.15 245 PRO A CA 1
ATOM 1568 C C . PRO A 1 245 ? 62.363 40.807 31.157 1.00 19.62 245 PRO A C 1
ATOM 1569 O O . PRO A 1 245 ? 62.519 39.595 31.315 1.00 20.99 245 PRO A O 1
ATOM 1573 N N . LEU A 1 246 ? 61.582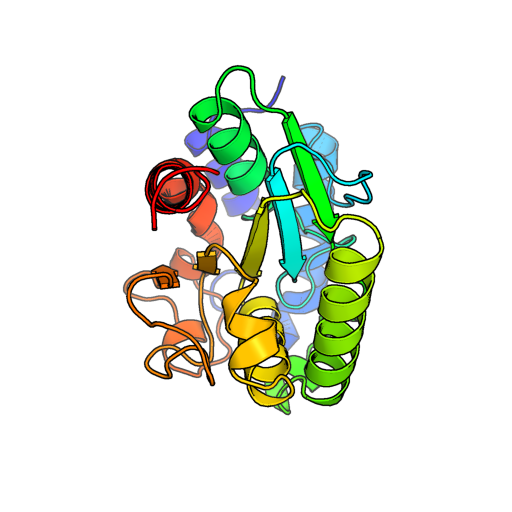 41.331 30.193 1.00 13.28 246 LEU A N 1
ATOM 1574 C CA . LEU A 1 246 ? 60.788 40.516 29.279 1.00 12.94 246 LEU A CA 1
ATOM 1575 C C . LEU A 1 246 ? 61.530 40.104 28.013 1.00 16.26 246 LEU A C 1
ATOM 1576 O O . LEU A 1 246 ? 61.004 39.279 27.257 1.00 16.45 246 LEU A O 1
ATOM 1581 N N . VAL A 1 247 ? 62.730 40.667 27.784 1.00 13.40 247 VAL A N 1
ATOM 1582 C CA . VAL A 1 247 ? 63.493 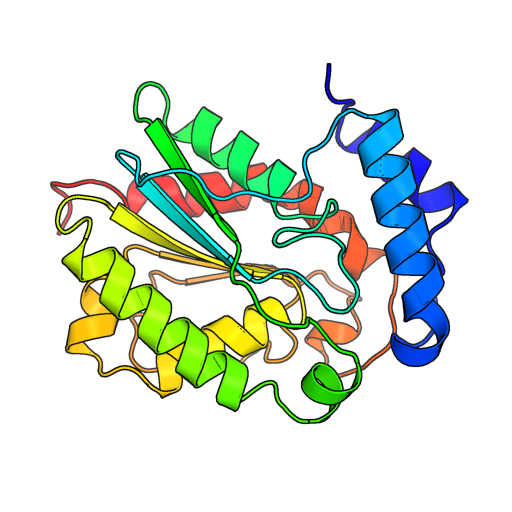40.380 26.563 1.00 14.68 247 VAL A CA 1
ATOM 1583 C C . VAL A 1 247 ? 64.725 39.503 26.754 1.00 21.97 247 VAL A C 1
ATOM 1584 O O . VAL A 1 247 ? 65.619 39.502 25.906 1.00 20.73 247 VAL A O 1
ATOM 1588 N N . SER A 1 248 ? 64.762 38.738 27.833 1.00 21.72 248 SER A N 1
ATOM 1589 C CA . SER A 1 248 ? 65.860 37.788 28.026 1.00 23.07 248 SER A CA 1
ATOM 1590 C C . SER A 1 248 ? 65.620 36.545 27.151 1.00 28.30 248 SER A C 1
ATOM 1591 O O . SER A 1 248 ? 64.480 36.110 26.996 1.00 27.30 248 SER A O 1
ATOM 1594 N N . HIS A 1 249 ? 66.704 35.934 26.635 1.00 27.40 249 HIS A N 1
ATOM 1595 C CA . HIS A 1 249 ? 66.604 34.698 25.848 1.00 27.85 249 HIS A CA 1
ATOM 1596 C C . HIS A 1 249 ? 66.475 33.474 26.762 1.00 28.96 249 HIS A C 1
ATOM 1597 O O . HIS A 1 249 ? 66.176 32.366 26.292 1.00 27.72 249 HIS A O 1
ATOM 1604 N N . HIS A 1 250 ? 66.730 33.669 28.069 1.00 22.74 250 HIS A N 1
ATOM 1605 C CA . HIS A 1 250 ? 66.718 32.585 29.040 1.00 21.41 250 HIS A CA 1
ATOM 1606 C C . HIS A 1 250 ? 65.927 32.913 30.302 1.00 26.37 250 HIS A C 1
ATOM 1607 O O . HIS A 1 250 ? 66.414 32.788 31.422 1.00 25.49 250 HIS A O 1
ATOM 1614 N N . HIS A 1 251 ? 64.682 33.330 30.101 1.00 25.90 251 HIS A N 1
ATOM 1615 C CA . HIS A 1 251 ? 63.761 33.605 31.193 1.00 27.64 251 HIS A CA 1
ATOM 1616 C C . HIS A 1 251 ? 62.391 33.175 30.745 1.00 32.05 251 HIS A C 1
ATOM 1617 O O . HIS A 1 251 ? 61.702 33.917 30.037 1.00 32.66 251 HIS A O 1
ATOM 1624 N N . HIS A 1 252 ? 62.028 31.933 31.090 1.00 27.63 252 HIS A N 1
ATOM 1625 C CA . HIS A 1 252 ? 60.754 31.356 30.673 1.00 39.56 252 HIS A CA 1
ATOM 1626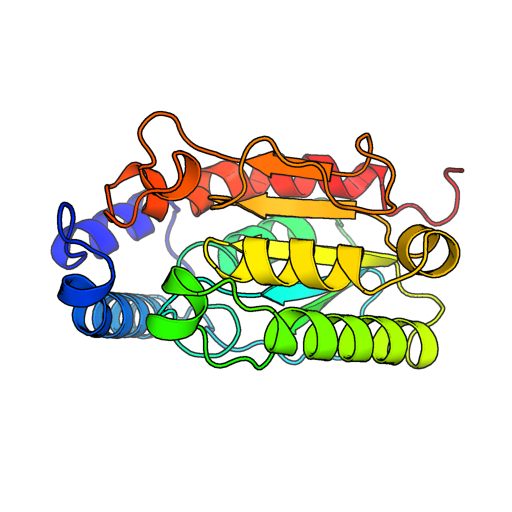 C C . HIS A 1 252 ? 59.923 30.949 31.885 1.00 82.16 252 HIS A C 1
ATOM 1627 O O . HIS A 1 252 ? 59.491 31.810 32.648 1.00 51.64 252 HIS A O 1
#

Sequence (223 aa):
DWPSINEFLSELAKVMPIGDTITAACDLISDGEDAAASLFGISETENDPCGDVTVLFARGTCDPGNVGVLVGPWFFDSLQTALGSRTLGVKGVPYPASVQDFLSGSVQNGINMANQIKSVLQSCPNTKLVLGGYSQGSMVVHNAASNLDAATMSKISAVVLFGDPYYGKPVANFDAAKTLVVCHDGDNICQGGDIILLPHLTYAEDADTAAAFVVPLVSHHHH